Protein AF-A0M2W5-F1 (afdb_monomer)

Mean predicted aligned error: 15.79 Å

Nearest PDB structures (foldseek):
  5f7u-assembly1_A  TM=7.036E-01  e=8.454E-03  Listeria monocytogenes EGD-e
  8w7n-assembly1_A  TM=3.458E-01  e=4.334E-04  Bacillus thuringiensis
  6s04-assembly1_A  TM=5.719E-01  e=5.537E-02  uncultured bacterium pG7
  6s0f-assembly1_B  TM=5.053E-01  e=8.993E-02  uncultured bacterium pG7
  2gsy-assembly1_A  TM=2.021E-01  e=2.675E-02  Infectious bursal disease virus

Foldseek 3Di:
DVVVVVVVPDDPVVNVVVVVVVVVVVVVCVPDDDPPPDDPDDDDDDDDDPDDDPPPPDPWDKAFDADPVRHGQAIDTPPGPPDGDGDDDDDDDDPPVLCPWDKDKFKAFACAKAFDQDPDPDLDPSHDPDAPDVPRHQRDYDDHDQDWDKGKDKQACCPPPQAALQKAFFKKKKKWWWQDKPDQQDKWKAKLNDIDGDDDPDHRHNVDIDIDMDMAGDPRRRSCNRRMIMMMIIQRRITIITGMMMMMTITHRCAQAAQNQGLSHHQDQDPVRDTPNRVLVVLLPPDQALVSSLVVLLVVVVVCCVVVVDDPSSSVSSSVNSNVHPRRD

pLDDT: mean 73.84, std 21.55, range [27.98, 98.44]

Secondary structure (DSSP, 8-state):
-HHHHHHTTS-HHHHHHHHHHHHHHHHHS-SS-----------------TTS-S-TT----EEEEE-TTS-EEEEEETTEEEEEE-PPP-PPP-S-TT---EEEEEEEE-SS-S----SSSPSSTT---S---TTS-S---PPSSSS--EEEEEEE-TTSTT--TTEEEEEEEEEEEEEEES--SS-EEEETTEEEE----S--BTTBPEEEEEEEEGGGGGGGGGSEEEEEEE-TT--EEEEEEEEEEEEEE-EEEETTEEEEEE-PBPTTS-BHHHHHHGGGTT-SSHHHHHHHHHHHHHHHHHTTSS-HHHHHHHHHHHHH--TT-

Solvent-accessible surface area (backbone atoms only — not comparable to full-atom values): 19819 Å² total; per-residue (Å²): 115,71,64,65,60,62,59,72,78,54,56,75,68,58,47,53,51,51,51,52,51,50,51,50,53,62,66,69,53,77,69,85,77,84,80,92,78,85,88,80,83,90,77,88,81,88,84,84,74,97,79,68,78,95,63,93,80,73,86,73,58,76,43,81,35,62,43,99,84,71,47,78,70,29,39,30,40,83,91,45,93,82,56,75,55,77,90,78,92,84,84,91,80,77,92,69,69,89,67,63,68,40,76,49,78,44,78,51,43,39,92,40,47,18,26,72,56,67,92,64,76,72,96,41,91,82,60,43,84,66,76,75,60,91,93,48,49,84,39,61,62,44,71,78,62,103,61,68,51,74,50,71,49,71,48,74,43,65,84,38,89,83,49,49,97,33,30,44,28,43,32,32,38,39,37,38,34,31,38,38,61,82,60,60,92,53,32,35,37,30,51,74,85,47,78,39,78,53,75,80,89,66,82,49,34,80,90,48,56,42,72,49,72,49,77,31,52,46,79,71,13,44,70,48,34,80,29,46,44,42,39,34,43,34,29,63,80,37,52,50,15,42,40,38,40,40,36,39,40,30,22,38,66,46,42,28,55,40,86,84,33,73,37,81,34,62,43,48,70,44,98,88,69,48,38,51,40,57,60,54,58,56,49,62,71,83,42,90,30,34,69,52,35,41,48,52,51,51,55,52,48,52,49,36,36,75,73,66,75,42,54,76,65,51,46,49,37,48,48,52,30,50,68,69,35,73,62,51,114

Structure (mmCIF, N/CA/C/O backbone):
data_AF-A0M2W5-F1
#
_entry.id   AF-A0M2W5-F1
#
loop_
_atom_site.group_PDB
_atom_site.id
_atom_site.type_symbol
_atom_site.label_atom_id
_atom_site.label_alt_id
_atom_site.label_comp_id
_atom_site.label_asym_id
_atom_site.label_entity_id
_atom_site.label_seq_id
_atom_site.pdbx_PDB_ins_code
_atom_site.Cartn_x
_atom_site.Cartn_y
_atom_site.Cartn_z
_atom_site.occupancy
_atom_site.B_iso_or_equiv
_atom_site.auth_seq_id
_atom_site.auth_comp_id
_atom_site.auth_asym_id
_atom_site.auth_atom_id
_atom_site.pdbx_PDB_model_num
ATOM 1 N N . MET A 1 1 ? -33.490 16.799 -37.554 1.00 54.44 1 MET A N 1
ATOM 2 C CA . MET A 1 1 ? -33.703 17.288 -38.940 1.00 54.44 1 MET A CA 1
ATOM 3 C C . MET A 1 1 ? -33.879 16.157 -39.969 1.00 54.44 1 MET A C 1
ATOM 5 O O . MET A 1 1 ? -34.808 16.244 -40.760 1.00 54.44 1 MET A O 1
ATOM 9 N N . LEU A 1 2 ? -33.078 15.074 -39.953 1.00 50.72 2 LEU A N 1
ATOM 10 C CA . LEU A 1 2 ? -33.242 13.932 -40.883 1.00 50.72 2 LEU A CA 1
ATOM 11 C C . LEU A 1 2 ? -34.458 13.031 -40.555 1.00 50.72 2 LEU A C 1
ATOM 13 O O . LEU A 1 2 ? -35.168 12.594 -41.457 1.00 50.72 2 LEU A O 1
ATOM 17 N N . ILE A 1 3 ? -34.758 12.825 -39.267 1.00 55.28 3 ILE A N 1
ATOM 18 C CA . ILE A 1 3 ? -35.899 12.007 -38.805 1.00 55.28 3 ILE A CA 1
ATOM 19 C C . ILE A 1 3 ? -37.245 12.655 -39.172 1.00 55.28 3 ILE A C 1
ATOM 21 O O . ILE A 1 3 ? -38.138 11.985 -39.691 1.00 55.28 3 ILE A O 1
ATOM 25 N N . ASP A 1 4 ? -37.367 13.978 -39.027 1.00 57.50 4 ASP A N 1
ATOM 26 C CA . ASP A 1 4 ? -38.584 14.714 -39.408 1.00 57.50 4 ASP A CA 1
ATOM 27 C C . ASP A 1 4 ? -38.878 14.660 -40.913 1.00 57.50 4 ASP A C 1
ATOM 29 O O . ASP A 1 4 ? -40.038 14.716 -41.332 1.00 57.50 4 ASP A O 1
ATOM 33 N N . PHE A 1 5 ? -37.838 14.529 -41.742 1.00 68.19 5 PHE A N 1
ATOM 34 C CA . PHE A 1 5 ? -37.986 14.403 -43.190 1.00 68.19 5 PHE A CA 1
ATOM 35 C C . PHE A 1 5 ? -38.519 13.019 -43.589 1.00 68.19 5 PHE A C 1
ATOM 37 O O . PHE A 1 5 ? -39.421 12.921 -44.424 1.00 68.19 5 PHE A O 1
ATOM 44 N N . ILE A 1 6 ? -38.030 11.955 -42.945 1.00 58.44 6 ILE A N 1
ATOM 45 C CA . ILE A 1 6 ? -38.477 10.574 -43.193 1.00 58.44 6 ILE A CA 1
ATOM 46 C C . ILE A 1 6 ? -39.914 10.375 -42.689 1.00 58.44 6 ILE A C 1
ATOM 48 O O . ILE A 1 6 ? -40.749 9.784 -43.379 1.00 58.44 6 ILE A O 1
ATOM 52 N N . MET A 1 7 ? -40.257 10.967 -41.542 1.00 59.69 7 MET A N 1
ATOM 53 C CA . MET A 1 7 ? -41.579 10.822 -40.933 1.00 59.69 7 MET A CA 1
ATOM 54 C C . MET A 1 7 ? -42.700 11.513 -41.724 1.00 59.69 7 MET A C 1
ATOM 56 O O . MET A 1 7 ? -43.864 11.160 -41.567 1.00 59.69 7 MET A O 1
ATOM 60 N N . LYS A 1 8 ? -42.433 12.459 -42.630 1.00 68.56 8 LYS A N 1
ATOM 61 C CA . LYS A 1 8 ? -43.515 13.110 -43.399 1.00 68.56 8 LYS A CA 1
ATOM 62 C C . LYS A 1 8 ? -44.133 12.246 -44.507 1.00 68.56 8 LYS A C 1
ATOM 64 O O . LYS A 1 8 ? -45.219 12.585 -44.967 1.00 68.56 8 LYS A O 1
ATOM 69 N N . LYS A 1 9 ? -43.508 11.133 -44.913 1.00 61.41 9 LYS A N 1
ATOM 70 C CA . LYS A 1 9 ? -43.965 10.323 -46.063 1.00 61.41 9 LYS A CA 1
ATOM 71 C C . LYS A 1 9 ? -44.817 9.091 -45.736 1.00 61.41 9 LYS A C 1
ATOM 73 O O . LYS A 1 9 ? -45.336 8.474 -46.661 1.00 61.41 9 LYS A O 1
ATOM 78 N N . PHE A 1 10 ? -45.007 8.745 -44.465 1.00 74.94 10 PHE A N 1
ATOM 79 C CA . PHE 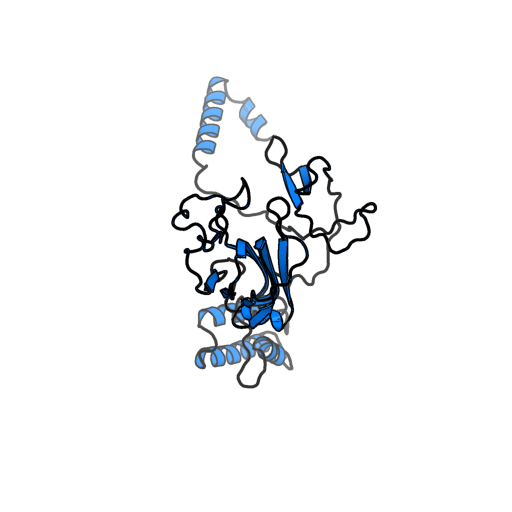A 1 10 ? -45.728 7.527 -44.075 1.00 74.94 10 PHE A CA 1
ATOM 80 C C . PHE A 1 10 ? -47.100 7.823 -43.457 1.00 74.94 10 PHE A C 1
ATOM 82 O O . PHE A 1 10 ? -47.286 8.842 -42.786 1.00 74.94 10 PHE A O 1
ATOM 89 N N . ASN A 1 11 ? -48.076 6.936 -43.689 1.00 83.44 11 ASN A N 1
ATOM 90 C CA . ASN A 1 11 ? -49.405 7.080 -43.094 1.00 83.44 11 ASN A CA 1
ATOM 91 C C . ASN A 1 11 ? -49.347 6.856 -41.569 1.00 83.44 11 ASN A C 1
ATOM 93 O O . ASN A 1 11 ? -48.371 6.327 -41.034 1.00 83.44 11 ASN A O 1
ATOM 97 N N . PHE A 1 12 ? -50.393 7.282 -40.861 1.00 73.50 12 PHE A N 1
ATOM 98 C CA . PHE A 1 12 ? -50.438 7.271 -39.396 1.00 73.50 12 PHE A CA 1
ATOM 99 C C . PHE A 1 12 ? -50.180 5.885 -38.778 1.00 73.50 12 PHE A C 1
ATOM 101 O O . PHE A 1 12 ? -49.439 5.774 -37.804 1.00 73.50 12 PHE A O 1
ATOM 108 N N . TYR A 1 13 ? -50.706 4.819 -39.383 1.00 64.00 13 TYR A N 1
ATOM 109 C CA . TYR A 1 13 ? -50.521 3.455 -38.886 1.00 64.00 13 TYR A CA 1
ATOM 110 C C . TYR A 1 13 ? -49.099 2.936 -39.124 1.00 64.00 13 TYR A C 1
ATOM 112 O O . TYR A 1 13 ? -48.532 2.282 -38.253 1.00 64.00 13 TYR A O 1
ATOM 120 N N . THR A 1 14 ? -48.473 3.292 -40.249 1.00 72.19 14 THR A N 1
ATOM 121 C CA . THR A 1 14 ? -47.068 2.951 -40.521 1.00 72.19 14 THR A CA 1
ATOM 122 C C . THR A 1 14 ? -46.110 3.694 -39.586 1.00 72.19 14 THR A C 1
ATOM 124 O O . THR A 1 14 ? -45.092 3.135 -39.187 1.00 72.19 14 THR A O 1
ATOM 127 N N . LYS A 1 15 ? -46.451 4.922 -39.171 1.00 71.44 15 LYS A N 1
ATOM 128 C CA . LYS A 1 15 ? -45.684 5.675 -38.163 1.00 71.44 15 LYS A CA 1
ATOM 129 C C . LYS A 1 15 ? -45.722 5.012 -36.797 1.00 71.44 15 LYS A C 1
ATOM 131 O O . LYS A 1 15 ? -44.682 4.903 -36.165 1.00 71.44 15 LYS A O 1
ATOM 136 N N . ILE A 1 16 ? -46.899 4.564 -36.363 1.00 70.88 16 ILE A N 1
ATOM 137 C CA . ILE A 1 16 ? -47.052 3.857 -35.087 1.00 70.88 16 ILE A CA 1
ATOM 138 C C . ILE A 1 16 ? -46.278 2.539 -35.123 1.00 70.88 16 ILE A C 1
ATOM 140 O O . ILE A 1 16 ? -45.566 2.236 -34.174 1.00 70.88 16 ILE A O 1
ATOM 144 N N . PHE A 1 17 ? -46.340 1.799 -36.232 1.00 74.62 17 PHE A N 1
ATOM 145 C CA . PHE A 1 17 ? -45.599 0.546 -36.363 1.00 74.62 17 PHE A CA 1
ATOM 146 C C . PHE A 1 17 ? -44.078 0.767 -36.352 1.00 74.62 17 PHE A C 1
ATOM 148 O O . PHE A 1 17 ? -43.381 0.072 -35.626 1.00 74.62 17 PHE A O 1
ATOM 155 N N . MET A 1 18 ? -43.559 1.782 -37.060 1.00 74.12 18 MET A N 1
ATOM 156 C CA . MET A 1 18 ? -42.135 2.146 -36.979 1.00 74.12 18 MET A CA 1
ATOM 157 C C . MET A 1 18 ? -41.727 2.627 -35.587 1.00 74.12 18 MET A C 1
ATOM 159 O O . MET A 1 18 ? -40.649 2.273 -35.130 1.00 74.12 18 MET A O 1
ATOM 163 N N . LEU A 1 19 ? -42.564 3.414 -34.905 1.00 65.81 19 LEU A N 1
ATOM 164 C CA . LEU A 1 19 ? -42.258 3.904 -33.561 1.00 65.81 19 LEU A CA 1
ATOM 165 C C . LEU A 1 19 ? -42.205 2.745 -32.557 1.00 65.81 19 LEU A C 1
ATOM 167 O O . LEU A 1 19 ? -41.286 2.685 -31.750 1.00 65.81 19 LEU A O 1
ATOM 171 N N . ILE A 1 20 ? -43.135 1.789 -32.660 1.00 69.38 20 ILE A N 1
ATOM 172 C CA . ILE A 1 20 ? -43.138 0.570 -31.843 1.00 69.38 20 ILE A CA 1
ATOM 173 C C . ILE A 1 20 ? -41.926 -0.304 -32.185 1.00 69.38 20 ILE A C 1
ATOM 175 O O . ILE A 1 20 ? -41.278 -0.783 -31.268 1.00 69.38 20 ILE A O 1
ATOM 179 N N . SER A 1 21 ? -41.553 -0.456 -33.461 1.00 68.62 21 SER A N 1
ATOM 180 C CA . SER A 1 21 ? -40.333 -1.178 -33.851 1.00 68.62 21 SER A CA 1
ATOM 181 C C . SER A 1 21 ? -39.053 -0.507 -33.347 1.00 68.62 21 SER A C 1
ATOM 183 O O . SER A 1 21 ? -38.146 -1.209 -32.926 1.00 68.62 21 SER A O 1
ATOM 185 N N . ILE A 1 22 ? -38.971 0.827 -33.349 1.00 66.38 22 ILE A N 1
ATOM 186 C CA . ILE A 1 22 ? -37.813 1.566 -32.821 1.00 66.38 22 ILE A CA 1
ATOM 187 C C . ILE A 1 22 ? -37.733 1.424 -31.298 1.00 66.38 22 ILE A C 1
ATOM 189 O O . ILE A 1 22 ? -36.648 1.196 -30.776 1.00 66.38 22 ILE A O 1
ATOM 193 N N . ILE A 1 23 ? -38.868 1.486 -30.594 1.00 62.31 23 ILE A N 1
ATOM 194 C CA . ILE A 1 23 ? -38.927 1.235 -29.147 1.00 62.31 23 ILE A CA 1
ATOM 195 C C . ILE A 1 23 ? -38.530 -0.215 -28.842 1.00 62.31 23 ILE A C 1
ATOM 197 O O . ILE A 1 23 ? -37.765 -0.431 -27.913 1.00 62.31 23 ILE A O 1
ATOM 201 N N . PHE A 1 24 ? -38.971 -1.186 -29.651 1.00 55.34 24 PHE A N 1
ATOM 202 C CA . PHE A 1 24 ? -38.625 -2.601 -29.475 1.00 55.34 24 PHE A CA 1
ATOM 203 C C . PHE A 1 24 ? -37.142 -2.885 -29.759 1.00 55.34 24 PHE A C 1
ATOM 205 O O . PHE A 1 24 ? -36.534 -3.696 -29.070 1.00 55.34 24 PHE A O 1
ATOM 212 N N . ILE A 1 25 ? -36.543 -2.197 -30.739 1.00 56.62 25 ILE A N 1
ATOM 213 C CA . ILE A 1 25 ? -35.101 -2.269 -31.015 1.00 56.62 25 ILE A CA 1
ATOM 214 C C . ILE A 1 25 ? -34.312 -1.631 -29.863 1.00 56.62 25 ILE A C 1
ATOM 216 O O . ILE A 1 25 ? -33.364 -2.243 -29.390 1.00 56.62 25 ILE A O 1
ATOM 220 N N . LEU A 1 26 ? -34.745 -0.475 -29.346 1.00 44.31 26 LEU A N 1
ATOM 221 C CA . LEU A 1 26 ? -34.107 0.187 -28.199 1.00 44.31 26 LEU A CA 1
ATOM 222 C C . LEU A 1 26 ? -34.261 -0.598 -26.884 1.00 44.31 26 LEU A C 1
ATOM 224 O O . LEU A 1 26 ? -33.384 -0.519 -26.032 1.00 44.31 26 LEU A O 1
ATOM 228 N N . SER A 1 27 ? -35.337 -1.375 -26.717 1.00 45.22 27 SER A N 1
ATOM 229 C CA . SER A 1 27 ? -35.535 -2.246 -25.549 1.00 45.22 27 SER A CA 1
ATOM 230 C C . SER A 1 27 ? -34.876 -3.624 -25.677 1.00 45.22 27 SER A C 1
ATOM 232 O O . SER A 1 27 ? -34.787 -4.336 -24.684 1.00 45.22 27 SER A O 1
ATOM 234 N N . CYS A 1 28 ? -34.433 -4.023 -26.875 1.00 39.22 28 CYS A N 1
ATOM 235 C CA . CYS A 1 28 ? -33.719 -5.287 -27.106 1.00 39.22 28 CYS A CA 1
ATOM 236 C C . CYS A 1 28 ? -32.193 -5.128 -27.198 1.00 39.22 28 CYS A C 1
ATOM 238 O O . CYS A 1 28 ? -31.504 -6.131 -27.339 1.00 39.22 28 CYS A O 1
ATOM 240 N N . THR A 1 29 ? -31.660 -3.908 -27.096 1.00 41.22 29 THR A N 1
ATOM 241 C CA . THR A 1 29 ? -30.211 -3.636 -27.024 1.00 41.22 29 THR A CA 1
ATOM 242 C C . THR A 1 29 ? -29.798 -3.057 -25.667 1.00 41.22 29 THR A C 1
ATOM 244 O O . THR A 1 29 ? -28.857 -2.277 -25.593 1.00 41.22 29 THR A O 1
ATOM 247 N N . GLN A 1 30 ? -30.535 -3.382 -24.596 1.00 41.19 30 GLN A N 1
ATOM 248 C CA . GLN A 1 30 ? -30.208 -2.982 -23.218 1.00 41.19 30 GLN A CA 1
ATOM 249 C C . GLN A 1 30 ? -29.484 -4.064 -22.402 1.00 41.19 30 GLN A C 1
ATOM 251 O O . GLN A 1 30 ? -29.333 -3.905 -21.197 1.00 41.19 30 GLN A O 1
ATOM 256 N N . ASP A 1 31 ? -28.972 -5.097 -23.067 1.00 43.31 31 ASP A N 1
ATOM 257 C CA . ASP A 1 31 ? -27.852 -5.896 -22.576 1.00 43.31 31 ASP A CA 1
ATOM 258 C C . ASP A 1 31 ? -26.726 -5.737 -23.608 1.00 43.31 31 ASP A C 1
ATOM 260 O O . ASP A 1 31 ? -26.960 -5.934 -24.799 1.00 43.31 31 ASP A O 1
ATOM 264 N N . GLU A 1 32 ? -25.540 -5.331 -23.149 1.00 48.38 32 GLU A N 1
ATOM 265 C CA . GLU A 1 32 ? -24.337 -5.013 -23.941 1.00 48.38 32 GLU A CA 1
ATOM 266 C C . GLU A 1 32 ? -24.398 -3.718 -24.774 1.00 48.38 32 GLU A C 1
ATOM 268 O O . GLU A 1 32 ? -24.700 -3.715 -25.962 1.00 48.38 32 GLU A O 1
ATOM 273 N N . ILE A 1 33 ? -24.075 -2.597 -24.121 1.00 37.56 33 ILE A N 1
ATOM 274 C CA . ILE A 1 33 ? -23.021 -1.622 -24.478 1.00 37.56 33 ILE A CA 1
ATOM 275 C C . ILE A 1 33 ? -23.012 -0.625 -23.311 1.00 37.56 33 ILE A C 1
ATOM 277 O O . ILE A 1 33 ? -23.826 0.296 -23.234 1.00 37.56 33 ILE A O 1
ATOM 281 N N . ARG A 1 34 ? -22.128 -0.873 -22.341 1.00 30.08 34 ARG A N 1
ATOM 282 C CA . ARG A 1 34 ? -21.708 0.134 -21.370 1.00 30.08 34 ARG A CA 1
ATOM 283 C C . ARG A 1 34 ? -20.560 0.872 -22.052 1.00 30.08 34 ARG A C 1
ATOM 285 O O . ARG A 1 34 ? -19.497 0.303 -22.268 1.00 30.08 34 ARG A O 1
ATOM 292 N N . ASP A 1 35 ? -20.858 2.066 -22.542 1.00 31.80 35 ASP A N 1
ATOM 293 C CA . ASP A 1 35 ? -19.861 3.001 -23.051 1.00 31.80 35 ASP A CA 1
ATOM 294 C C . ASP A 1 35 ? -19.166 3.613 -21.829 1.00 31.80 35 ASP A C 1
ATOM 296 O O . ASP A 1 35 ? -19.681 4.542 -21.207 1.00 31.80 35 ASP A O 1
ATOM 300 N N . ASP A 1 36 ? -18.052 3.001 -21.425 1.00 37.06 36 ASP A N 1
ATOM 301 C CA . ASP A 1 36 ? -17.166 3.470 -20.355 1.00 37.06 36 ASP A CA 1
ATOM 302 C C . ASP A 1 36 ? -16.239 4.577 -20.885 1.00 37.06 36 ASP A C 1
ATOM 304 O O . ASP A 1 36 ? -15.014 4.475 -20.859 1.00 37.06 36 ASP A O 1
ATOM 308 N N . SER A 1 37 ? -16.824 5.658 -21.394 1.00 38.62 37 SER A N 1
ATOM 309 C CA . SER A 1 37 ? -16.075 6.871 -21.707 1.00 38.62 37 SER A CA 1
ATOM 310 C C . SER A 1 37 ? -16.831 8.094 -21.203 1.00 38.62 37 SER A C 1
ATOM 312 O O . SER A 1 37 ? -17.629 8.683 -21.915 1.00 38.62 37 SER A O 1
ATOM 314 N N . VAL A 1 38 ? -16.645 8.398 -19.914 1.00 37.19 38 VAL A N 1
ATOM 315 C CA . VAL A 1 38 ? -16.464 9.734 -19.302 1.00 37.19 38 VAL A CA 1
ATOM 316 C C . VAL A 1 38 ? -16.432 9.509 -17.782 1.00 37.19 38 VAL A C 1
ATOM 318 O O . VAL A 1 38 ? -17.462 9.523 -17.111 1.00 37.19 38 VAL A O 1
ATOM 321 N N . THR A 1 39 ? -15.236 9.314 -17.236 1.00 31.09 39 THR A N 1
ATOM 322 C CA . THR A 1 39 ? -14.921 9.587 -15.827 1.00 31.09 39 THR A CA 1
ATOM 323 C C . THR A 1 39 ? -13.585 10.312 -15.807 1.00 31.09 39 THR A C 1
ATOM 325 O O . THR A 1 39 ? -12.563 9.725 -15.470 1.00 31.09 39 THR A O 1
ATOM 328 N N . ASP A 1 40 ? -13.604 11.573 -16.233 1.00 32.12 40 ASP A N 1
ATOM 329 C CA . ASP A 1 40 ? -12.507 12.497 -15.965 1.00 32.12 40 ASP A CA 1
ATOM 330 C C . ASP A 1 40 ? -12.784 13.217 -14.636 1.00 32.12 40 ASP A C 1
ATOM 332 O O . ASP A 1 40 ? -13.864 13.775 -14.428 1.00 32.12 40 ASP A O 1
ATOM 336 N N . GLU A 1 41 ? -11.771 13.150 -13.771 1.00 33.03 41 GLU A N 1
ATOM 337 C CA . GLU A 1 41 ? -11.407 14.079 -12.693 1.00 33.03 41 GLU A CA 1
ATOM 338 C C . GLU A 1 41 ? -12.417 14.316 -11.552 1.00 33.03 41 GLU A C 1
ATOM 340 O O . GLU A 1 41 ? -13.252 15.222 -11.569 1.00 33.03 41 GLU A O 1
ATOM 345 N N . LEU A 1 42 ? -12.235 13.565 -10.460 1.00 27.98 42 LEU A N 1
ATOM 346 C CA . LEU A 1 42 ? -12.578 14.018 -9.110 1.00 27.98 42 LEU A CA 1
ATOM 347 C C . LEU A 1 42 ? -11.281 14.343 -8.358 1.00 27.98 42 LEU A C 1
ATOM 349 O O . LEU A 1 42 ? -10.720 13.493 -7.671 1.00 27.98 42 LEU A O 1
ATOM 353 N N . GLU A 1 43 ? -10.814 15.585 -8.489 1.00 33.59 43 GLU A N 1
ATOM 354 C CA . GLU A 1 43 ? -9.790 16.156 -7.610 1.00 33.59 43 GLU A CA 1
ATOM 355 C C . GLU A 1 43 ? -10.423 16.644 -6.295 1.00 33.59 43 GLU A C 1
ATOM 357 O O . GLU A 1 43 ? -11.512 17.226 -6.270 1.00 33.59 43 GLU A O 1
ATOM 362 N N . GLY A 1 44 ? -9.741 16.387 -5.175 1.00 32.09 44 GLY A N 1
ATOM 363 C CA . GLY A 1 44 ? -10.189 16.761 -3.834 1.00 32.09 44 GLY A CA 1
ATOM 364 C C . GLY A 1 44 ? -10.272 18.279 -3.630 1.00 32.09 44 GLY A C 1
ATOM 365 O O . GLY A 1 44 ? -9.354 19.024 -3.962 1.00 32.09 44 GLY A O 1
ATOM 366 N N . ILE A 1 45 ? -11.371 18.742 -3.029 1.00 31.08 45 ILE A N 1
ATOM 367 C CA . ILE A 1 45 ? -11.647 20.164 -2.784 1.00 31.08 45 ILE A CA 1
ATOM 368 C C . ILE A 1 45 ? -11.434 20.492 -1.301 1.00 31.08 45 ILE A C 1
ATOM 370 O O . ILE A 1 45 ? -12.058 19.891 -0.428 1.00 31.08 45 ILE A O 1
ATOM 374 N N . TYR A 1 46 ? -10.619 21.511 -1.010 1.00 34.31 46 TYR A N 1
ATOM 375 C CA . TYR A 1 46 ? -10.501 22.106 0.325 1.00 34.31 46 TYR A CA 1
ATOM 376 C C . TYR A 1 46 ? -11.420 23.327 0.463 1.00 34.31 46 TYR A C 1
ATOM 378 O O . TYR A 1 46 ? -11.301 24.308 -0.271 1.00 34.31 46 TYR A O 1
ATOM 386 N N . LEU A 1 47 ? -12.322 23.290 1.445 1.00 31.95 47 LEU A N 1
ATOM 387 C CA . LEU A 1 47 ? -13.221 24.395 1.782 1.00 31.95 47 LEU A CA 1
ATOM 388 C C . LEU A 1 47 ? -12.542 25.361 2.763 1.00 31.95 47 LEU A C 1
ATOM 390 O O . LEU A 1 47 ? -12.031 24.943 3.800 1.00 31.95 47 LEU A O 1
ATOM 394 N N . LYS A 1 48 ? -12.604 26.672 2.496 1.00 33.72 48 LYS A N 1
ATOM 395 C CA . LYS A 1 48 ? -12.235 27.709 3.472 1.00 33.72 48 LYS A CA 1
ATOM 396 C C . LYS A 1 48 ? -13.486 28.476 3.902 1.00 33.72 48 LYS A C 1
ATOM 398 O O . LYS A 1 48 ? -13.995 29.302 3.150 1.00 33.72 48 LYS A O 1
ATOM 403 N N . ASN A 1 49 ? -13.982 28.205 5.110 1.00 37.72 49 ASN A N 1
ATOM 404 C CA . ASN A 1 49 ? -15.110 28.925 5.709 1.00 37.72 49 ASN A CA 1
ATOM 405 C C . ASN A 1 49 ? -14.596 30.027 6.667 1.00 37.72 49 ASN A C 1
ATOM 407 O O . ASN A 1 49 ? -13.891 29.703 7.621 1.00 37.72 49 ASN A O 1
ATOM 411 N N . PRO A 1 50 ? -14.928 31.317 6.462 1.00 34.41 50 PRO A N 1
ATOM 412 C CA . PRO A 1 50 ? -14.411 32.424 7.273 1.00 34.41 50 PRO A CA 1
ATOM 413 C C . PRO A 1 50 ? -15.069 32.613 8.660 1.00 34.41 50 PRO A C 1
ATOM 415 O O . PRO A 1 50 ? -14.828 33.645 9.284 1.00 34.41 50 PRO A O 1
ATOM 418 N N . GLN A 1 51 ? -15.909 31.688 9.150 1.00 37.50 51 GLN A N 1
ATOM 419 C CA . GLN A 1 51 ? -16.681 31.878 10.399 1.00 37.50 51 GLN A CA 1
ATOM 420 C C . GLN A 1 51 ? -16.592 30.739 11.440 1.00 37.50 51 GLN A C 1
ATOM 422 O O . GLN A 1 51 ? -17.356 30.755 12.405 1.00 37.50 51 GLN A O 1
ATOM 427 N N . LEU A 1 52 ? -15.680 29.771 11.307 1.00 43.56 52 LEU A N 1
ATOM 428 C CA . LEU A 1 52 ? -15.466 28.762 12.360 1.00 43.56 52 LEU A CA 1
ATOM 429 C C . LEU A 1 52 ? -14.532 29.288 13.473 1.00 43.56 52 LEU A C 1
ATOM 431 O O . LEU A 1 52 ? -13.657 30.108 13.184 1.00 43.56 52 LEU A O 1
ATOM 435 N N . PRO A 1 53 ? -14.690 28.839 14.736 1.00 37.97 53 PRO A N 1
ATOM 436 C CA . PRO A 1 53 ? -13.696 29.081 15.781 1.00 37.97 53 PRO A CA 1
ATOM 437 C C . PRO A 1 53 ? -12.343 28.502 15.346 1.00 37.97 53 PRO A C 1
ATOM 439 O O . PRO A 1 53 ? -12.308 27.434 14.742 1.00 37.97 53 PRO A O 1
ATOM 442 N N . GLU A 1 54 ? -11.245 29.194 15.657 1.00 39.06 54 GLU A N 1
ATOM 443 C CA . GLU A 1 54 ? -9.861 28.804 15.330 1.00 39.06 54 GLU A CA 1
ATOM 444 C C . GLU A 1 54 ? -9.370 27.576 16.129 1.00 39.06 54 GLU A C 1
ATOM 446 O O . GLU A 1 54 ? -8.278 27.597 16.693 1.00 39.06 54 GLU A O 1
ATOM 451 N N . ASP A 1 55 ? -10.168 26.511 16.215 1.00 41.69 55 ASP A N 1
ATOM 452 C CA . ASP A 1 55 ? -9.705 25.223 16.725 1.00 41.69 55 ASP A CA 1
ATOM 453 C C . ASP A 1 55 ? -9.425 24.277 15.542 1.00 41.69 55 ASP A C 1
ATOM 455 O O . ASP A 1 55 ? -10.357 23.720 14.957 1.00 41.69 55 ASP A O 1
ATOM 459 N N . PRO A 1 56 ? -8.155 24.115 15.131 1.00 39.81 56 PRO A N 1
ATOM 460 C CA . PRO A 1 56 ? -7.777 23.329 13.959 1.00 39.81 56 PRO A CA 1
ATOM 461 C C . PRO A 1 56 ? -7.926 21.805 14.138 1.00 39.81 56 PRO A C 1
ATOM 463 O O . PRO A 1 56 ? -7.565 21.069 13.224 1.00 39.81 56 PRO A O 1
ATOM 466 N N . ASN A 1 57 ? -8.442 21.316 15.275 1.00 36.47 57 ASN A N 1
ATOM 467 C CA . ASN A 1 57 ? -8.434 19.887 15.616 1.00 36.47 57 ASN A CA 1
ATOM 468 C C . ASN A 1 57 ? -9.793 19.172 15.539 1.00 36.47 57 ASN A C 1
ATOM 470 O O . ASN A 1 57 ? -9.887 18.011 15.934 1.00 36.47 57 ASN A O 1
ATOM 474 N N . ILE A 1 58 ? -10.846 19.807 15.020 1.00 42.44 58 ILE A N 1
ATOM 475 C CA . ILE A 1 58 ? -12.126 19.120 14.803 1.00 42.44 58 ILE A CA 1
ATOM 476 C C . ILE A 1 58 ? -12.156 18.561 13.375 1.00 42.44 58 ILE A C 1
ATOM 478 O O . ILE A 1 58 ? -12.400 19.288 12.412 1.00 42.44 58 ILE A O 1
ATOM 482 N N . LEU A 1 59 ? -11.917 17.254 13.235 1.00 40.88 59 LEU A N 1
ATOM 483 C CA . LEU A 1 59 ? -12.263 16.504 12.026 1.00 40.88 59 LEU A CA 1
ATOM 484 C C . LEU A 1 59 ? -13.787 16.387 11.969 1.00 40.88 59 LEU A C 1
ATOM 486 O O . LEU A 1 59 ? -14.384 15.630 12.731 1.00 40.88 59 LEU A O 1
ATOM 490 N N . VAL A 1 60 ? -14.418 17.175 11.100 1.00 47.59 60 VAL A N 1
ATOM 491 C CA . VAL A 1 60 ? -15.866 17.111 10.894 1.00 47.59 60 VAL A CA 1
ATOM 492 C C . VAL A 1 60 ? -16.157 16.167 9.734 1.00 47.59 60 VAL A C 1
ATOM 494 O O . VAL A 1 60 ? -15.658 16.366 8.628 1.00 47.59 60 VAL A O 1
ATOM 497 N N . GLU A 1 61 ? -16.964 15.141 9.983 1.00 51.50 61 GLU A N 1
ATOM 498 C CA . GLU A 1 61 ? -17.443 14.232 8.944 1.00 51.50 61 GLU A CA 1
ATOM 499 C C . GLU A 1 61 ? -18.450 14.966 8.045 1.00 51.50 61 GLU A C 1
ATOM 501 O O . GLU A 1 61 ? -19.440 15.535 8.523 1.00 51.50 61 GLU A O 1
ATOM 506 N N . ILE A 1 62 ? -18.161 14.991 6.741 1.00 51.19 62 ILE A N 1
ATOM 507 C CA . ILE A 1 62 ? -18.962 15.667 5.719 1.00 51.19 62 ILE A CA 1
ATOM 508 C C . ILE A 1 62 ? -19.737 14.601 4.947 1.00 51.19 62 ILE A C 1
ATOM 510 O O . ILE A 1 62 ? -19.140 13.741 4.303 1.00 51.19 62 ILE A O 1
ATOM 514 N N . LEU A 1 63 ? -21.067 14.679 4.976 1.00 64.81 63 LEU A N 1
ATOM 515 C CA . LEU A 1 63 ? -21.943 13.753 4.263 1.00 64.81 63 LEU A CA 1
ATOM 516 C C . LEU A 1 63 ? -22.563 14.417 3.024 1.00 64.81 63 LEU A C 1
ATOM 518 O O . LEU A 1 63 ? -22.981 15.578 3.103 1.00 64.81 63 LEU A O 1
ATOM 522 N N . PRO A 1 64 ? -22.666 13.704 1.884 1.00 62.72 64 PRO A N 1
ATOM 523 C CA . PRO A 1 64 ? -23.372 14.206 0.711 1.00 62.72 64 PRO A CA 1
ATOM 524 C C . PRO A 1 64 ? -24.880 14.306 0.980 1.00 62.72 64 PRO A C 1
ATOM 526 O O . PRO A 1 64 ? -25.507 13.390 1.518 1.00 62.72 64 PRO A O 1
ATOM 529 N N . HIS A 1 65 ? -25.473 15.430 0.586 1.00 77.25 65 HIS A N 1
ATOM 530 C CA . HIS A 1 65 ? -26.915 15.627 0.502 1.00 77.25 65 HIS A CA 1
ATOM 531 C C . HIS A 1 65 ? -27.366 15.355 -0.932 1.00 77.25 65 HIS A C 1
ATOM 533 O O . HIS A 1 65 ? -26.776 15.868 -1.884 1.00 77.25 65 HIS A O 1
ATOM 539 N N . PHE A 1 66 ? -28.407 14.538 -1.075 1.00 72.25 66 PHE A N 1
ATOM 540 C CA . PHE A 1 66 ? -28.964 14.165 -2.367 1.00 72.25 66 PHE A CA 1
ATOM 541 C C . PHE A 1 66 ? -30.312 14.852 -2.575 1.00 72.25 66 PHE A C 1
ATOM 543 O O . PHE A 1 66 ? -31.182 14.825 -1.699 1.00 72.25 66 PHE A O 1
ATOM 550 N N . ASP A 1 67 ? -30.507 15.417 -3.760 1.00 73.25 67 ASP A N 1
ATOM 551 C CA . ASP A 1 67 ? -31.784 15.954 -4.188 1.00 73.25 67 ASP A CA 1
ATOM 552 C C . ASP A 1 67 ? -32.820 14.830 -4.384 1.00 73.25 67 ASP A C 1
ATOM 554 O O . ASP A 1 67 ? -32.540 13.628 -4.347 1.00 73.25 67 ASP A O 1
ATOM 558 N N . LYS A 1 68 ? -34.069 15.218 -4.650 1.00 73.12 68 LYS A N 1
ATOM 559 C CA . LYS A 1 68 ? -35.173 14.274 -4.897 1.00 73.12 68 LYS A CA 1
ATOM 560 C C . LYS A 1 68 ? -34.972 13.354 -6.116 1.00 73.12 68 LYS A C 1
ATOM 562 O O . LYS A 1 68 ? -35.771 12.440 -6.303 1.00 73.12 68 LYS A O 1
ATOM 567 N N . ASN A 1 69 ? -33.976 13.623 -6.959 1.00 76.44 69 ASN A N 1
ATOM 568 C CA . ASN A 1 69 ? -33.623 12.825 -8.129 1.00 76.44 69 ASN A CA 1
ATOM 569 C C . ASN A 1 69 ? -32.370 11.962 -7.881 1.00 76.44 69 ASN A C 1
ATOM 571 O O . ASN A 1 69 ? -31.928 11.279 -8.802 1.00 76.44 69 ASN A O 1
ATOM 575 N N . GLY A 1 70 ? -31.804 11.983 -6.668 1.00 69.62 70 GLY A N 1
ATOM 576 C CA . GLY A 1 70 ? -30.597 11.241 -6.309 1.00 69.62 70 GLY A CA 1
ATOM 577 C C . GLY A 1 70 ? -29.293 11.896 -6.774 1.00 69.62 70 GLY A C 1
ATOM 578 O O . GLY A 1 70 ? -28.264 11.229 -6.782 1.00 69.62 70 GLY A O 1
ATOM 579 N N . SER A 1 71 ? -29.314 13.170 -7.176 1.00 69.69 71 SER A N 1
ATOM 580 C CA . SER A 1 71 ? -28.107 13.937 -7.521 1.00 69.69 71 SER A CA 1
ATOM 581 C C . SER A 1 71 ? -27.575 14.666 -6.292 1.00 69.69 71 SER A C 1
ATOM 583 O O . SER A 1 71 ? -28.366 15.189 -5.514 1.00 69.69 71 SER A O 1
ATOM 585 N N . ILE A 1 72 ? -26.255 14.732 -6.110 1.00 66.38 72 ILE A N 1
ATOM 586 C CA . ILE A 1 72 ? -25.664 15.496 -5.002 1.00 66.38 72 ILE A CA 1
ATOM 587 C C . ILE A 1 72 ? -25.880 16.991 -5.267 1.00 66.38 72 ILE A C 1
ATOM 589 O O . ILE A 1 72 ? -25.396 17.512 -6.270 1.00 66.38 72 ILE A O 1
ATOM 593 N N . ASP A 1 73 ? -26.601 17.680 -4.384 1.00 72.81 73 ASP A N 1
ATOM 594 C CA . ASP A 1 73 ? -26.860 19.127 -4.466 1.00 72.81 73 ASP A CA 1
ATOM 595 C C . ASP A 1 73 ? -26.261 19.914 -3.285 1.00 72.81 73 ASP A C 1
ATOM 597 O O . ASP A 1 73 ? -26.368 21.141 -3.233 1.00 72.81 73 ASP A O 1
ATOM 601 N N . GLY A 1 74 ? -25.565 19.228 -2.374 1.00 70.56 74 GLY A N 1
ATOM 602 C CA . GLY A 1 74 ? -24.742 19.848 -1.342 1.00 70.56 74 GLY A CA 1
ATOM 603 C C . GLY A 1 74 ? -24.137 18.842 -0.369 1.00 70.56 74 GLY A C 1
ATOM 604 O O . GLY A 1 74 ? -24.204 17.633 -0.574 1.00 70.56 74 GLY A O 1
ATOM 605 N N . TYR A 1 75 ? -23.553 19.353 0.710 1.00 67.31 75 TYR A N 1
ATOM 606 C CA . TYR A 1 75 ? -22.980 18.556 1.795 1.00 67.31 75 TYR A CA 1
ATOM 607 C C . TYR A 1 75 ? -23.352 19.166 3.152 1.00 67.31 75 TYR A C 1
ATOM 609 O O . TYR A 1 75 ? -23.563 20.379 3.234 1.00 67.31 75 TYR A O 1
ATOM 617 N N . TYR A 1 76 ? -23.420 18.345 4.202 1.00 60.75 76 TYR A N 1
ATOM 618 C CA . TYR A 1 76 ? -23.677 18.774 5.584 1.00 60.75 76 TYR A CA 1
ATOM 619 C C . TYR A 1 76 ? -22.722 18.092 6.569 1.00 60.75 76 TYR A C 1
ATOM 621 O O . TYR A 1 76 ? -22.141 17.049 6.272 1.00 60.75 76 TYR A O 1
ATOM 629 N N . TYR A 1 77 ? -22.577 18.686 7.752 1.00 63.84 77 TYR A N 1
ATOM 630 C CA . TYR A 1 77 ? -21.813 18.113 8.858 1.00 63.84 77 TYR A CA 1
ATOM 631 C C . TYR A 1 77 ? -22.682 17.142 9.665 1.00 63.84 77 TYR A C 1
ATOM 633 O O . TYR A 1 77 ? -23.851 17.443 9.929 1.00 63.84 77 TYR A O 1
ATOM 641 N N . TYR A 1 78 ? -22.117 15.999 10.071 1.00 48.88 78 TYR A N 1
ATOM 642 C CA . TYR A 1 78 ? -22.836 14.929 10.785 1.00 48.88 78 TYR A CA 1
ATOM 643 C C . TYR A 1 78 ? -23.587 15.411 12.047 1.00 48.88 78 TYR A C 1
ATOM 645 O O . TYR A 1 78 ? -24.627 14.861 12.407 1.00 48.88 78 TYR A O 1
ATOM 653 N N . ASP A 1 79 ? -23.121 16.485 12.685 1.00 50.84 79 ASP A N 1
ATOM 654 C CA . ASP A 1 79 ? -23.686 17.069 13.904 1.00 50.84 79 ASP A CA 1
ATOM 655 C C . ASP A 1 79 ? -24.495 18.370 13.690 1.00 50.84 79 ASP A C 1
ATOM 657 O O . ASP A 1 79 ? -25.051 18.909 14.651 1.00 50.84 79 ASP A O 1
ATOM 661 N N . GLN A 1 80 ? -24.626 18.874 12.452 1.00 49.59 80 GLN A N 1
ATOM 662 C CA . GLN A 1 80 ? -25.351 20.117 12.126 1.00 49.59 80 GLN A CA 1
ATOM 663 C C . GLN A 1 80 ? -26.213 19.965 10.848 1.00 49.59 80 GLN A C 1
ATOM 665 O O . GLN A 1 80 ? -25.847 20.461 9.780 1.00 49.59 80 GLN A O 1
ATOM 670 N N . PRO A 1 81 ? -27.406 19.343 10.920 1.00 40.47 81 PRO A N 1
ATOM 671 C CA . PRO A 1 81 ? -28.179 18.919 9.741 1.00 40.47 81 PRO A CA 1
ATOM 672 C C . PRO A 1 81 ? -28.867 20.039 8.918 1.00 40.47 81 PRO A C 1
ATOM 674 O O . PRO A 1 81 ? -29.743 19.737 8.113 1.00 40.47 81 PRO A O 1
ATOM 677 N N . PHE A 1 82 ? -28.527 21.328 9.092 1.00 42.00 82 PHE A N 1
ATOM 678 C CA . PHE A 1 82 ? -29.256 22.451 8.458 1.00 42.00 82 PHE A CA 1
ATOM 679 C C . PHE A 1 82 ? -28.405 23.473 7.678 1.00 42.00 82 PHE A C 1
ATOM 681 O O . PHE A 1 82 ? -28.958 24.475 7.220 1.00 42.00 82 PHE A O 1
ATOM 688 N N . GLN A 1 83 ? -27.097 23.261 7.492 1.00 43.44 83 GLN A N 1
ATOM 689 C CA . GLN A 1 83 ? -26.274 24.114 6.618 1.00 43.44 83 GLN A CA 1
ATOM 690 C C . GLN A 1 83 ? -25.826 23.348 5.373 1.00 43.44 83 GLN A C 1
ATOM 692 O O . GLN A 1 83 ? -25.062 22.396 5.471 1.00 43.44 83 GLN A O 1
ATOM 697 N N . ILE A 1 84 ? -26.320 23.789 4.214 1.00 40.22 84 ILE A N 1
ATOM 698 C CA . ILE A 1 84 ? -25.984 23.267 2.885 1.00 40.22 84 ILE A CA 1
ATOM 699 C C . ILE A 1 84 ? -25.093 24.309 2.196 1.00 40.22 84 ILE A C 1
ATOM 701 O O . ILE A 1 84 ? -25.463 25.485 2.143 1.00 40.22 84 ILE A O 1
ATOM 705 N N . PHE A 1 85 ? -23.943 23.897 1.658 1.00 48.91 85 PHE A N 1
ATOM 706 C CA . PHE A 1 85 ? -23.045 24.758 0.875 1.00 48.91 85 PHE A CA 1
ATOM 707 C C . PHE A 1 85 ? -22.999 24.298 -0.592 1.00 48.91 85 PHE A C 1
ATOM 709 O O . PHE A 1 85 ? -22.981 23.098 -0.856 1.00 48.91 85 PHE A O 1
ATOM 716 N N . SER A 1 86 ? -22.967 25.245 -1.540 1.00 38.69 86 SER A N 1
ATOM 717 C CA . SER A 1 86 ? -22.840 24.982 -2.984 1.00 38.69 86 SER A CA 1
ATOM 718 C C . SER A 1 86 ? -21.427 25.291 -3.487 1.00 38.69 86 SER A C 1
ATOM 720 O O . SER A 1 86 ? -20.874 26.336 -3.143 1.00 38.69 86 SER A O 1
ATOM 722 N N . LEU A 1 87 ? -20.868 24.425 -4.333 1.00 39.34 87 LEU A N 1
ATOM 723 C CA . LEU A 1 87 ? -19.550 24.607 -4.951 1.00 39.34 87 LEU A CA 1
ATOM 724 C C . LEU A 1 87 ? -19.624 25.568 -6.152 1.00 39.34 87 LEU A C 1
ATOM 726 O O . LEU A 1 87 ? -20.394 25.335 -7.083 1.00 39.34 87 LEU A O 1
ATOM 730 N N . GLU A 1 88 ? -18.798 26.618 -6.161 1.00 40.84 88 GLU A N 1
ATOM 731 C CA . GLU A 1 88 ? -18.452 27.359 -7.384 1.00 40.84 88 GLU A CA 1
ATOM 732 C C . GLU A 1 88 ? -17.097 26.868 -7.931 1.00 40.84 88 GLU A C 1
ATOM 734 O O . GLU A 1 88 ? -16.195 26.503 -7.182 1.00 40.84 88 GLU A O 1
ATOM 739 N N . LYS A 1 89 ? -17.010 26.818 -9.264 1.00 32.84 89 LYS A N 1
ATOM 740 C CA . LYS A 1 89 ? -16.002 26.151 -10.108 1.00 32.84 89 LYS A CA 1
ATOM 741 C C . LYS A 1 89 ? -14.547 26.587 -9.826 1.00 32.84 89 LYS A C 1
ATOM 743 O O . LYS A 1 89 ? -14.275 27.784 -9.803 1.00 32.84 89 LYS A O 1
ATOM 748 N N . ILE A 1 90 ? -13.623 25.625 -9.703 1.00 34.94 90 ILE A N 1
ATOM 749 C CA . ILE A 1 90 ? -12.176 25.834 -9.472 1.00 34.94 90 ILE A CA 1
ATOM 750 C C . ILE A 1 90 ? -11.375 25.548 -10.762 1.00 34.94 90 ILE A C 1
ATOM 752 O O . ILE A 1 90 ? -11.766 24.695 -11.558 1.00 34.94 90 ILE A O 1
ATOM 756 N N . GLU A 1 91 ? -10.308 26.322 -10.995 1.00 37.25 91 GLU A N 1
ATOM 757 C CA . GLU A 1 91 ? -9.368 26.222 -12.127 1.00 37.25 91 GLU A CA 1
ATOM 758 C C . GLU A 1 91 ? -8.254 25.183 -11.860 1.00 37.25 91 GLU A C 1
ATOM 760 O O . GLU A 1 91 ? -7.804 25.044 -10.725 1.00 37.25 91 GLU A O 1
ATOM 765 N N . ALA A 1 92 ? -7.837 24.480 -12.922 1.00 34.38 92 ALA A N 1
ATOM 766 C CA . ALA A 1 92 ? -6.983 23.284 -12.937 1.00 34.38 92 ALA A CA 1
ATOM 767 C C . ALA A 1 92 ? -5.597 23.439 -12.275 1.00 34.38 92 ALA A C 1
ATOM 769 O O . ALA A 1 92 ? -4.935 24.471 -12.430 1.00 34.38 92 ALA A O 1
ATOM 770 N N . ILE A 1 93 ? -5.164 22.380 -11.581 1.00 39.31 93 ILE A N 1
ATOM 771 C CA . ILE A 1 93 ? -3.891 22.261 -10.859 1.00 39.31 93 ILE A CA 1
ATOM 772 C C . ILE A 1 93 ? -2.855 21.476 -11.693 1.00 39.31 93 ILE A C 1
ATOM 774 O O . ILE A 1 93 ? -3.175 20.726 -12.606 1.00 39.31 93 ILE A O 1
ATOM 778 N N . ASP A 1 94 ? -1.602 21.787 -11.377 1.00 41.47 94 ASP A N 1
ATOM 779 C CA . ASP A 1 94 ? -0.281 21.362 -11.852 1.00 41.47 94 ASP A CA 1
ATOM 780 C C . ASP A 1 94 ? -0.102 19.949 -12.461 1.00 41.47 94 ASP A C 1
ATOM 782 O O . ASP A 1 94 ? -0.669 18.960 -12.013 1.00 41.47 94 ASP A O 1
ATOM 786 N N . SER A 1 95 ? 0.803 19.845 -13.440 1.00 42.69 95 SER A N 1
ATOM 787 C CA . SER A 1 95 ? 1.077 18.663 -14.276 1.00 42.69 95 SER A CA 1
ATOM 788 C C . SER A 1 95 ? 1.930 17.559 -13.624 1.00 42.69 95 SER A C 1
ATOM 790 O O . SER A 1 95 ? 2.481 16.721 -14.335 1.00 42.69 95 SER A O 1
ATOM 792 N N . ASP A 1 96 ? 2.035 17.520 -12.295 1.00 47.19 96 ASP A N 1
ATOM 793 C CA . ASP A 1 96 ? 2.748 16.467 -11.542 1.00 47.19 96 ASP A CA 1
ATOM 794 C C . ASP A 1 96 ? 1.826 15.265 -11.218 1.00 47.19 96 ASP A C 1
ATOM 796 O O . ASP A 1 96 ? 1.894 14.635 -10.163 1.00 47.19 96 ASP A O 1
ATOM 800 N N . LEU A 1 97 ? 0.955 14.920 -12.173 1.00 48.41 97 LEU A N 1
ATOM 801 C CA . LEU A 1 97 ? -0.054 13.852 -12.106 1.00 48.41 97 LEU A CA 1
ATOM 802 C C . LEU A 1 97 ? 0.522 12.430 -11.961 1.00 48.41 97 LEU A C 1
ATOM 804 O O . LEU A 1 97 ? -0.240 11.481 -11.833 1.00 48.41 97 LEU A O 1
ATOM 808 N N . ASN A 1 98 ? 1.844 12.248 -11.942 1.00 51.34 98 ASN A N 1
ATOM 809 C CA . ASN A 1 98 ? 2.459 10.919 -11.827 1.00 51.34 98 ASN A CA 1
ATOM 810 C C . ASN A 1 98 ? 2.599 10.423 -10.378 1.00 51.34 98 ASN A C 1
ATOM 812 O O . ASN A 1 98 ? 3.064 9.311 -10.151 1.00 51.34 98 ASN A O 1
ATOM 816 N N . LYS A 1 99 ? 2.170 11.216 -9.389 1.00 56.78 99 LYS A N 1
ATOM 817 C CA . LYS A 1 99 ? 1.964 10.754 -8.010 1.00 56.78 99 LYS A CA 1
ATOM 818 C C . LYS A 1 99 ? 0.523 10.992 -7.592 1.00 56.78 99 LYS A C 1
ATOM 820 O O . LYS A 1 99 ? 0.244 11.791 -6.701 1.00 56.78 99 LYS A O 1
ATOM 825 N N . ILE A 1 100 ? -0.411 10.305 -8.246 1.00 60.22 100 ILE A N 1
ATOM 826 C CA . ILE A 1 100 ? -1.765 10.189 -7.703 1.00 60.22 100 ILE A CA 1
ATOM 827 C C . ILE A 1 100 ? -1.625 9.394 -6.407 1.00 60.22 100 ILE A C 1
ATOM 829 O O . ILE A 1 100 ? -1.417 8.182 -6.437 1.00 60.22 100 ILE A O 1
ATOM 833 N N . SER A 1 101 ? -1.684 10.081 -5.265 1.00 72.75 101 SER A N 1
ATOM 834 C CA . SER A 1 101 ? -1.755 9.384 -3.989 1.00 72.75 101 SER A CA 1
ATOM 835 C C . SER A 1 101 ? -3.111 8.685 -3.914 1.00 72.75 101 SER A C 1
ATOM 837 O O . SER A 1 101 ? -4.178 9.301 -3.882 1.00 72.75 101 SER A O 1
ATOM 839 N N . ALA A 1 102 ? -3.074 7.360 -3.950 1.00 83.56 102 ALA A N 1
ATOM 840 C CA . ALA A 1 102 ? -4.222 6.524 -3.688 1.00 83.56 102 ALA A CA 1
ATOM 841 C C . ALA A 1 102 ? -4.581 6.632 -2.206 1.00 83.56 102 ALA A C 1
ATOM 843 O O . ALA A 1 102 ? -3.707 6.591 -1.344 1.00 83.56 102 ALA A O 1
ATOM 844 N N . THR A 1 103 ? -5.873 6.753 -1.905 1.00 90.56 103 THR A N 1
ATOM 845 C CA . THR A 1 103 ? -6.396 6.654 -0.539 1.00 90.56 103 THR A CA 1
ATOM 846 C C . THR A 1 103 ? -7.268 5.411 -0.447 1.00 90.56 103 THR A C 1
ATOM 848 O O . THR A 1 103 ? -8.330 5.359 -1.061 1.00 90.56 103 THR A O 1
ATOM 851 N N . ILE A 1 104 ? -6.822 4.427 0.328 1.00 87.50 104 ILE A N 1
ATOM 852 C CA . ILE A 1 104 ? -7.540 3.186 0.605 1.00 87.50 104 ILE A CA 1
ATOM 853 C C . ILE A 1 104 ? -8.145 3.281 2.002 1.00 87.50 104 ILE A C 1
ATOM 855 O O . ILE A 1 104 ? -7.470 3.673 2.955 1.00 87.50 104 ILE A O 1
ATOM 859 N N . THR A 1 105 ? -9.412 2.901 2.138 1.00 84.62 105 THR A N 1
ATOM 860 C CA . THR A 1 105 ? -10.125 2.935 3.418 1.00 84.62 105 THR A CA 1
ATOM 861 C C . THR A 1 105 ? -10.633 1.546 3.764 1.00 84.62 105 THR A C 1
ATOM 863 O O . THR A 1 105 ? -11.353 0.927 2.985 1.00 84.62 105 THR A O 1
ATOM 866 N N . SER A 1 106 ? -10.302 1.079 4.963 1.00 83.25 106 SER A N 1
ATOM 867 C CA . SER A 1 106 ? -10.770 -0.184 5.518 1.00 83.25 106 SER A CA 1
ATOM 868 C C . SER A 1 106 ? -11.484 0.075 6.838 1.00 83.25 106 SER A C 1
ATOM 870 O O . SER A 1 106 ? -10.932 0.691 7.748 1.00 83.25 106 SER A O 1
ATOM 872 N N . LEU A 1 107 ? -12.722 -0.396 6.949 1.00 78.75 107 LEU A N 1
ATOM 873 C CA . LEU A 1 107 ? -13.520 -0.303 8.164 1.00 78.75 107 LEU A CA 1
ATOM 874 C C . LEU A 1 107 ? -13.732 -1.709 8.712 1.00 78.75 107 LEU A C 1
ATOM 876 O O . LEU A 1 107 ? -14.279 -2.572 8.027 1.00 78.75 107 LEU A O 1
ATOM 880 N N . VAL A 1 108 ? -13.333 -1.910 9.960 1.00 72.50 108 VAL A N 1
ATOM 881 C CA . VAL A 1 108 ? -13.685 -3.085 10.750 1.00 72.50 108 VAL A CA 1
ATOM 882 C C . VAL A 1 108 ? -14.541 -2.583 11.901 1.00 72.50 108 VAL A C 1
ATOM 884 O O . VAL A 1 108 ? -14.165 -1.651 12.606 1.00 72.50 108 VAL A O 1
ATOM 887 N N . GLY A 1 109 ? -15.711 -3.170 12.082 1.00 60.97 109 GLY A N 1
ATOM 888 C CA . GLY A 1 109 ? -16.653 -2.791 13.125 1.00 60.97 109 GLY A CA 1
ATOM 889 C C . GLY A 1 109 ? -17.866 -3.694 13.042 1.00 60.97 109 GLY A C 1
ATOM 890 O O . GLY A 1 109 ? -18.278 -4.031 11.934 1.00 60.97 109 GLY A O 1
ATOM 891 N N . ASP A 1 110 ? -18.423 -4.076 14.180 1.00 57.84 110 ASP A N 1
ATOM 892 C CA . ASP A 1 110 ? -19.782 -4.603 14.243 1.00 57.84 110 ASP A CA 1
ATOM 893 C C . ASP A 1 110 ? -20.747 -3.478 14.643 1.00 57.84 110 ASP A C 1
ATOM 895 O O . ASP A 1 110 ? -20.385 -2.316 14.831 1.00 57.84 110 ASP A O 1
ATOM 899 N N . ARG A 1 111 ? -22.037 -3.806 14.698 1.00 46.66 111 ARG A N 1
ATOM 900 C CA . ARG A 1 111 ? -23.062 -2.916 15.255 1.00 46.66 111 ARG A CA 1
ATOM 901 C C . ARG A 1 111 ? -23.252 -3.122 16.759 1.00 46.66 111 ARG A C 1
ATOM 903 O O . ARG A 1 111 ? -24.161 -2.508 17.329 1.00 46.66 111 ARG A O 1
ATOM 910 N N . ASP A 1 112 ? -22.496 -4.017 17.386 1.00 48.62 112 ASP A N 1
ATOM 911 C CA . ASP A 1 112 ? -22.649 -4.395 18.782 1.00 48.62 112 ASP A CA 1
ATOM 912 C C . ASP A 1 112 ? -21.342 -4.310 19.567 1.00 48.62 112 ASP A C 1
ATOM 914 O O . ASP A 1 112 ? -20.582 -5.250 19.698 1.00 48.62 112 ASP A O 1
ATOM 918 N N . ASN A 1 113 ? -21.188 -3.145 20.191 1.00 47.88 113 ASN A N 1
ATOM 919 C CA . ASN A 1 113 ? -20.075 -2.697 21.012 1.00 47.88 113 ASN A CA 1
ATOM 920 C C . ASN A 1 113 ? -19.389 -3.805 21.835 1.00 47.88 113 ASN A C 1
ATOM 922 O O . ASN A 1 113 ? -20.018 -4.531 22.619 1.00 47.88 113 ASN A O 1
ATOM 926 N N . PHE A 1 114 ? -18.063 -3.779 21.787 1.00 52.97 114 PHE A N 1
ATOM 927 C CA . PHE A 1 114 ? -17.168 -4.557 22.621 1.00 52.97 114 PHE A CA 1
ATOM 928 C C . PHE A 1 114 ? -17.424 -4.348 24.123 1.00 52.97 114 PHE A C 1
ATOM 930 O O . PHE A 1 114 ? -17.828 -3.278 24.587 1.00 52.97 114 PHE A O 1
ATOM 937 N N . GLY A 1 115 ? -17.113 -5.392 24.891 1.00 52.12 115 GLY A N 1
ATOM 938 C CA . GLY A 1 115 ? -16.575 -5.226 26.238 1.00 52.12 115 GLY A CA 1
ATOM 939 C C . GLY A 1 115 ? -17.446 -4.496 27.264 1.00 52.12 115 GLY A C 1
ATOM 940 O O . GLY A 1 115 ? -17.147 -3.384 27.672 1.00 52.12 115 GLY A O 1
ATOM 941 N N . TYR A 1 116 ? -18.505 -5.141 27.760 1.00 48.22 116 TYR A N 1
ATOM 942 C CA . TYR A 1 116 ? -18.988 -4.819 29.104 1.00 48.22 116 TYR A CA 1
ATOM 943 C C . TYR A 1 116 ? -18.918 -6.066 29.987 1.00 48.22 116 TYR A C 1
ATOM 945 O O . TYR A 1 116 ? -19.763 -6.963 29.899 1.00 48.22 116 TYR A O 1
ATOM 953 N N . GLY A 1 117 ? -17.860 -6.136 30.798 1.00 50.16 117 GLY A N 1
ATOM 954 C CA . GLY A 1 117 ? -17.583 -7.220 31.745 1.00 50.16 117 GLY A CA 1
ATOM 955 C C . GLY A 1 117 ? -18.315 -7.107 33.071 1.00 50.16 117 GLY A C 1
ATOM 956 O O . GLY A 1 117 ? -18.512 -8.116 33.762 1.00 50.16 117 GLY A O 1
ATOM 957 N N . GLY A 1 118 ? -18.764 -5.895 33.392 1.00 54.75 118 GLY A N 1
ATOM 958 C CA . GLY A 1 118 ? -19.345 -5.562 34.673 1.00 54.75 118 GLY A CA 1
ATOM 959 C C . GLY A 1 118 ? -20.545 -6.420 35.088 1.00 54.75 118 GLY A C 1
ATOM 960 O O . GLY A 1 118 ? -21.319 -6.987 34.304 1.00 54.75 118 GLY A O 1
ATOM 961 N N . THR A 1 119 ? -20.727 -6.503 36.406 1.00 50.38 119 THR A N 1
ATOM 962 C CA . THR A 1 119 ? -21.919 -7.107 37.026 1.00 50.38 119 THR A CA 1
ATOM 963 C C . THR A 1 119 ? -23.119 -6.157 37.067 1.00 50.38 119 THR A C 1
ATOM 965 O O . THR A 1 119 ? -24.230 -6.600 37.371 1.00 50.38 119 THR A O 1
ATOM 968 N N . ALA A 1 120 ? -22.919 -4.873 36.756 1.00 57.69 120 ALA A N 1
ATOM 969 C CA . ALA A 1 120 ? -23.985 -3.885 36.653 1.00 57.69 120 ALA A CA 1
ATOM 970 C C . ALA A 1 120 ? -24.765 -4.042 35.330 1.00 57.69 120 ALA A C 1
ATOM 972 O O . ALA A 1 120 ? -24.459 -4.890 34.496 1.00 57.69 120 ALA A O 1
ATOM 973 N N . GLY A 1 121 ? -25.869 -3.310 35.168 1.00 60.34 121 GLY A N 1
ATOM 974 C CA . GLY A 1 121 ? -26.534 -3.235 33.863 1.00 60.34 121 GLY A CA 1
ATOM 975 C C . GLY A 1 121 ? -25.607 -2.588 32.824 1.00 60.34 121 GLY A C 1
ATOM 976 O O . GLY A 1 121 ? -24.669 -1.901 33.227 1.00 60.34 121 GLY A O 1
ATOM 977 N N . PRO A 1 122 ? -25.864 -2.767 31.515 1.00 64.44 122 PRO A N 1
ATOM 978 C CA . PRO A 1 122 ? -25.071 -2.123 30.472 1.00 64.44 122 PRO A CA 1
ATOM 979 C C . PRO A 1 122 ? -24.928 -0.619 30.762 1.00 64.44 122 PRO A C 1
ATOM 981 O O . PRO A 1 122 ? -25.903 0.006 31.202 1.00 64.44 122 PRO A O 1
ATOM 984 N N . PRO A 1 123 ? -23.750 -0.022 30.511 1.00 61.44 123 PRO A N 1
ATOM 985 C CA . PRO A 1 123 ? -23.431 1.338 30.944 1.00 61.44 123 PRO A CA 1
ATOM 986 C C . PRO A 1 123 ? -24.335 2.381 30.271 1.00 61.44 123 PRO A C 1
ATOM 988 O O . PRO A 1 123 ? -24.451 3.517 30.736 1.00 61.44 123 PRO A O 1
ATOM 991 N N . CYS A 1 124 ? -25.052 1.991 29.212 1.00 65.50 124 CYS A N 1
ATOM 992 C CA . CYS A 1 124 ? -26.099 2.791 28.601 1.00 65.50 124 CYS A CA 1
ATOM 993 C C . CYS A 1 124 ? -27.111 1.995 27.782 1.00 65.50 124 CYS A C 1
ATOM 995 O O . CYS A 1 124 ? -26.918 0.840 27.424 1.00 65.50 124 CYS A O 1
ATOM 997 N N . LYS A 1 125 ? -28.194 2.690 27.414 1.00 66.50 125 LYS A N 1
ATOM 998 C CA . LYS A 1 125 ? -29.271 2.192 26.548 1.00 66.50 125 LYS A CA 1
ATOM 999 C C . LYS A 1 125 ? -28.805 1.808 25.134 1.00 66.50 125 LYS A C 1
ATOM 1001 O O . LYS A 1 125 ? -29.492 1.032 24.482 1.00 66.50 125 LYS A O 1
ATOM 1006 N N . TYR A 1 126 ? -27.694 2.378 24.664 1.00 59.00 126 TYR A N 1
ATOM 1007 C CA . TYR A 1 126 ? -27.154 2.125 23.324 1.00 59.00 126 TYR A CA 1
ATOM 1008 C C . TYR A 1 126 ? -26.230 0.911 23.265 1.00 59.00 126 TYR A C 1
ATOM 1010 O O . TYR A 1 126 ? -25.846 0.517 22.174 1.00 59.00 126 TYR A O 1
ATOM 1018 N N . TYR A 1 127 ? -25.911 0.305 24.412 1.00 61.44 127 TYR A N 1
ATOM 1019 C CA . TYR A 1 127 ? -25.191 -0.956 24.424 1.00 61.44 127 TYR A CA 1
ATOM 1020 C C . TYR A 1 127 ? -26.083 -2.051 23.857 1.00 61.44 127 TYR A C 1
ATOM 1022 O O . TYR A 1 127 ? -27.078 -2.450 24.476 1.00 61.44 127 TYR A O 1
ATOM 1030 N N . ASN A 1 128 ? -25.731 -2.519 22.667 1.00 59.12 128 ASN A N 1
ATOM 1031 C CA . ASN A 1 128 ? -26.416 -3.629 22.054 1.00 59.12 128 ASN A CA 1
ATOM 1032 C C . ASN A 1 128 ? -25.888 -4.933 22.658 1.00 59.12 128 ASN A C 1
ATOM 1034 O O . ASN A 1 128 ? -24.807 -5.404 22.342 1.00 59.12 128 ASN A O 1
ATOM 1038 N N . LEU A 1 129 ? -26.667 -5.517 23.568 1.00 58.06 129 LEU A N 1
ATOM 1039 C CA . LEU A 1 129 ? -26.415 -6.856 24.097 1.00 58.06 129 LEU A CA 1
ATOM 1040 C C . LEU A 1 129 ? -27.041 -7.933 23.190 1.00 58.06 129 LEU A C 1
ATOM 1042 O O . LEU A 1 129 ? -27.554 -8.937 23.702 1.00 58.06 129 LEU A O 1
ATOM 1046 N N . SER A 1 130 ? -27.044 -7.755 21.869 1.00 58.84 130 SER A N 1
ATOM 1047 C CA . SER A 1 130 ? -27.313 -8.859 20.948 1.00 58.84 130 SER A CA 1
ATOM 1048 C C . SER A 1 130 ? -26.231 -9.930 21.087 1.00 58.84 130 SER A C 1
ATOM 1050 O O . SER A 1 130 ? -25.206 -9.744 21.753 1.00 58.84 130 SER A O 1
ATOM 1052 N N . THR A 1 131 ? -26.511 -11.121 20.568 1.00 56.16 131 THR A N 1
ATOM 1053 C CA . THR A 1 131 ? -25.421 -12.010 20.171 1.00 56.16 131 THR A CA 1
ATOM 1054 C C . THR A 1 131 ? -24.647 -11.324 19.049 1.00 56.16 131 THR A C 1
ATOM 1056 O O . THR A 1 131 ? -25.325 -10.737 18.199 1.00 56.16 131 THR A O 1
ATOM 1059 N N . PRO A 1 132 ? -23.310 -11.460 19.032 1.00 52.75 132 PRO A N 1
ATOM 1060 C CA . PRO A 1 132 ? -22.503 -11.149 17.865 1.00 52.75 132 PRO A CA 1
ATOM 1061 C C . PRO A 1 132 ? -23.203 -11.577 16.586 1.00 52.75 132 PRO A C 1
ATOM 1063 O O . PRO A 1 132 ? -23.740 -12.692 16.508 1.00 52.75 132 PRO A O 1
ATOM 1066 N N . GLU A 1 133 ? -23.253 -10.687 15.604 1.00 54.31 133 GLU A N 1
ATOM 1067 C CA . GLU A 1 133 ? -23.664 -11.095 14.273 1.00 54.31 133 GLU A CA 1
ATOM 1068 C C . GLU A 1 133 ? -22.560 -11.998 13.702 1.00 54.31 133 GLU A C 1
ATOM 1070 O O . GLU A 1 133 ? -21.422 -11.566 13.511 1.00 54.31 133 GLU A O 1
ATOM 1075 N N . ASP A 1 134 ? -22.891 -13.269 13.440 1.00 47.44 134 ASP A N 1
ATOM 1076 C CA . ASP A 1 134 ? -21.970 -14.210 12.801 1.00 47.44 134 ASP A CA 1
ATOM 1077 C C . ASP A 1 134 ? -21.416 -13.565 11.514 1.00 47.44 134 ASP A C 1
ATOM 1079 O O . ASP A 1 134 ? -22.148 -13.390 10.534 1.00 47.44 134 ASP A O 1
ATOM 1083 N N . ASN A 1 135 ? -20.109 -13.273 11.509 1.00 50.50 135 ASN A N 1
ATOM 1084 C CA . ASN A 1 135 ? -19.322 -12.700 10.404 1.00 50.50 135 ASN A CA 1
ATOM 1085 C C . ASN A 1 135 ? -19.345 -11.169 10.218 1.00 50.50 135 ASN A C 1
ATOM 1087 O O . ASN A 1 135 ? -19.026 -10.724 9.113 1.00 50.50 135 ASN A O 1
ATOM 1091 N N . VAL A 1 136 ? -19.697 -10.360 11.228 1.00 42.91 136 VAL A N 1
ATOM 1092 C CA . VAL A 1 136 ? -19.816 -8.895 11.027 1.00 42.91 136 VAL A CA 1
ATOM 1093 C C . VAL A 1 136 ? -18.958 -8.022 11.946 1.00 42.91 136 VAL A C 1
ATOM 1095 O O . VAL A 1 136 ? -18.904 -6.823 11.713 1.00 42.91 136 VAL A O 1
ATOM 1098 N N . GLY A 1 137 ? -18.187 -8.570 12.885 1.00 47.25 137 GLY A N 1
ATOM 1099 C CA . GLY A 1 137 ? -17.153 -7.777 13.554 1.00 47.25 137 GLY A CA 1
ATOM 1100 C C . GLY A 1 137 ? -16.226 -8.583 14.443 1.00 47.25 137 GLY A C 1
ATOM 1101 O O . GLY A 1 137 ? -16.523 -9.699 14.851 1.00 47.25 137 GLY A O 1
ATOM 1102 N N . ASN A 1 138 ? -15.044 -8.016 14.676 1.00 53.91 138 ASN A N 1
ATOM 1103 C CA . ASN A 1 138 ? -14.039 -8.570 15.582 1.00 53.91 138 ASN A CA 1
ATOM 1104 C C . ASN A 1 138 ? -14.263 -8.111 17.035 1.00 53.91 138 ASN A C 1
ATOM 1106 O O . ASN A 1 138 ? -13.534 -8.540 17.934 1.00 53.91 138 ASN A O 1
ATOM 1110 N N . PHE A 1 139 ? -15.253 -7.246 17.280 1.00 60.22 139 PHE A N 1
ATOM 1111 C CA . PHE A 1 139 ? -15.462 -6.556 18.547 1.00 60.22 139 PHE A CA 1
ATOM 1112 C C . PHE A 1 139 ? -16.511 -7.260 19.421 1.00 60.22 139 PHE A C 1
ATOM 1114 O O . PHE A 1 139 ? -17.299 -6.642 20.124 1.00 60.22 139 PHE A O 1
ATOM 1121 N N . ASP A 1 140 ? -16.414 -8.587 19.517 1.00 53.56 140 ASP A N 1
ATOM 1122 C CA . ASP A 1 140 ? -17.306 -9.377 20.363 1.00 53.56 140 ASP A CA 1
ATOM 1123 C C . ASP A 1 140 ? -17.010 -9.242 21.866 1.00 53.56 140 ASP A C 1
ATOM 1125 O O . ASP A 1 140 ? -15.854 -9.306 22.305 1.00 53.56 140 ASP A O 1
ATOM 1129 N N . ARG A 1 141 ? -18.105 -9.169 22.643 1.00 56.41 141 ARG A N 1
ATOM 1130 C CA . ARG A 1 141 ? -18.243 -9.145 24.118 1.00 56.41 141 ARG A CA 1
ATOM 1131 C C . ARG A 1 141 ? -17.057 -9.604 24.973 1.00 56.41 141 ARG A C 1
ATOM 1133 O O . ARG A 1 141 ? -16.452 -10.656 24.757 1.00 56.41 141 ARG A O 1
ATOM 1140 N N . LEU A 1 142 ? -16.955 -8.939 26.129 1.00 49.50 142 LEU A N 1
ATOM 1141 C CA . LEU A 1 142 ? -16.212 -9.427 27.289 1.00 49.50 142 LEU A CA 1
ATOM 1142 C C . LEU A 1 142 ? -16.725 -10.801 27.746 1.00 49.50 142 LEU A C 1
ATOM 1144 O O . LEU A 1 142 ? -17.919 -10.993 28.018 1.00 49.50 142 LEU A O 1
ATOM 1148 N N . ILE A 1 143 ? -15.804 -11.747 27.907 1.00 49.12 143 ILE A N 1
ATOM 1149 C CA . ILE A 1 143 ? -16.055 -12.990 28.634 1.00 49.12 143 ILE A CA 1
ATOM 1150 C C . ILE A 1 143 ? -15.828 -12.679 30.114 1.00 49.12 143 ILE A C 1
ATOM 1152 O O . ILE A 1 143 ? -14.729 -12.324 30.515 1.00 49.12 143 ILE A O 1
ATOM 1156 N N . ARG A 1 144 ? -16.869 -12.810 30.944 1.00 53.06 144 ARG A N 1
ATOM 1157 C CA . ARG A 1 144 ? -16.762 -12.581 32.395 1.00 53.06 144 ARG A CA 1
ATOM 1158 C C . ARG A 1 144 ? -15.660 -13.444 33.022 1.00 53.06 144 ARG A C 1
ATOM 1160 O O . ARG A 1 144 ? -15.778 -14.668 33.048 1.00 53.06 144 ARG A O 1
ATOM 1167 N N . GLY A 1 145 ? -14.668 -12.791 33.617 1.00 55.53 145 GLY A N 1
ATOM 1168 C CA . GLY A 1 145 ? -13.569 -13.402 34.364 1.0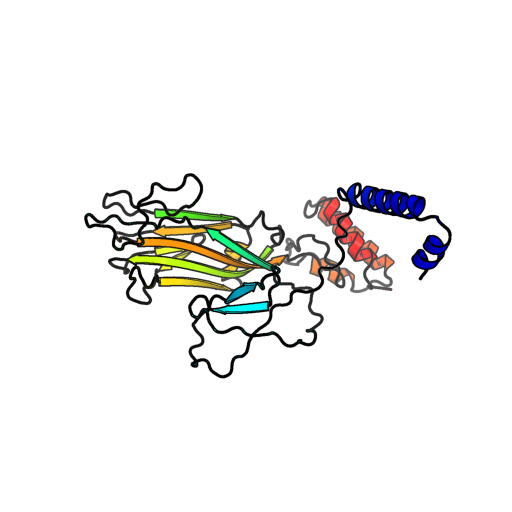0 55.53 145 GLY A CA 1
ATOM 1169 C C . GLY A 1 145 ? -12.353 -12.483 34.295 1.00 55.53 145 GLY A C 1
ATOM 1170 O O . GLY A 1 145 ? -12.071 -11.960 33.234 1.00 55.53 145 GLY A O 1
ATOM 1171 N N . SER A 1 146 ? -11.671 -12.256 35.415 1.00 54.75 146 SER A N 1
ATOM 1172 C CA . SER A 1 146 ? -10.571 -11.291 35.604 1.00 54.75 146 SER A CA 1
ATOM 1173 C C . SER A 1 146 ? -9.264 -11.654 34.875 1.00 54.75 146 SER A C 1
ATOM 1175 O O . SER A 1 146 ? -8.196 -11.657 35.489 1.00 54.75 146 SER A O 1
ATOM 1177 N N . VAL A 1 147 ? -9.346 -12.103 33.630 1.00 67.44 147 VAL A N 1
ATOM 1178 C CA . VAL A 1 147 ? -8.187 -12.417 32.800 1.00 67.44 147 VAL A CA 1
ATOM 1179 C C . VAL A 1 147 ? -8.062 -11.326 31.756 1.00 67.44 147 VAL A C 1
ATOM 1181 O O . VAL A 1 147 ? -9.041 -11.044 31.075 1.00 67.44 147 VAL A O 1
ATOM 1184 N N . ASP A 1 148 ? -6.875 -10.733 31.657 1.00 73.50 148 ASP A N 1
ATOM 1185 C CA . ASP A 1 148 ? -6.547 -9.767 30.612 1.00 73.50 148 ASP A CA 1
ATOM 1186 C C . ASP A 1 148 ? -6.883 -10.385 29.255 1.00 73.50 148 ASP A C 1
ATOM 1188 O O . ASP A 1 148 ? -6.358 -11.450 28.903 1.00 73.50 148 ASP A O 1
ATOM 1192 N N . LEU A 1 149 ? -7.805 -9.759 28.525 1.00 78.38 149 LEU A N 1
ATOM 1193 C CA . LEU A 1 149 ? -8.131 -10.178 27.175 1.00 78.38 149 LEU A CA 1
ATOM 1194 C C . LEU A 1 149 ? -7.290 -9.382 26.186 1.00 78.38 149 LEU A C 1
ATOM 1196 O O . LEU A 1 149 ? -7.095 -8.1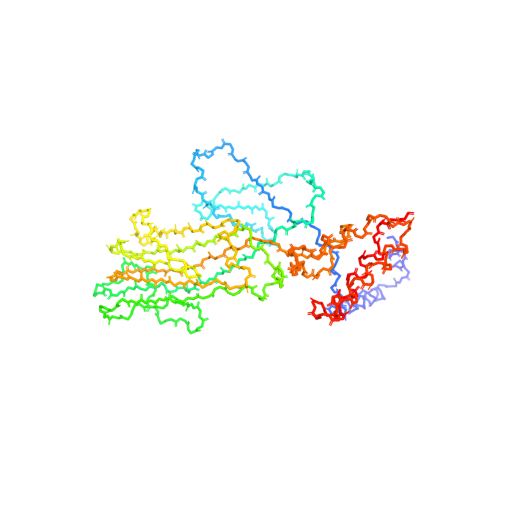72 26.303 1.00 78.38 149 LEU A O 1
ATOM 1200 N N . GLU A 1 150 ? -6.805 -10.112 25.192 1.00 85.25 150 GLU A N 1
ATOM 1201 C CA . GLU A 1 150 ? -6.200 -9.560 23.998 1.00 85.25 150 GLU A CA 1
ATOM 1202 C C . GLU A 1 150 ? -7.139 -9.833 22.826 1.00 85.25 150 GLU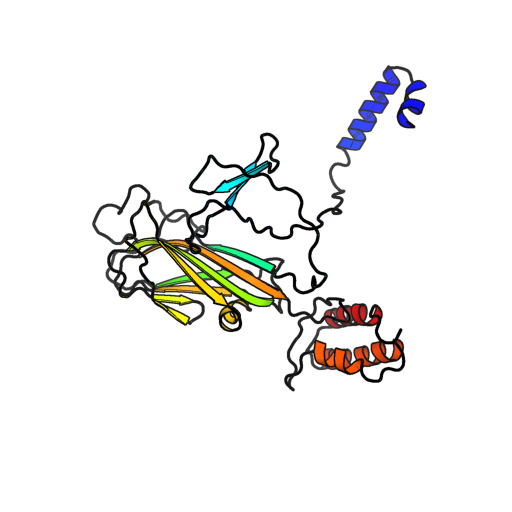 A C 1
ATOM 1204 O O . GLU A 1 150 ? -7.658 -10.948 22.664 1.00 85.25 150 GLU A O 1
ATOM 1209 N N . LYS A 1 151 ? -7.389 -8.801 22.025 1.00 84.31 151 LYS A N 1
ATOM 1210 C CA . LYS A 1 151 ? -8.227 -8.891 20.833 1.00 84.31 151 LYS A CA 1
ATOM 1211 C C . LYS A 1 151 ? -7.469 -8.365 19.645 1.00 84.31 151 LYS A C 1
ATOM 1213 O O . LYS A 1 151 ? -7.057 -7.213 19.647 1.00 84.31 151 LYS A O 1
ATOM 1218 N N . THR A 1 152 ? -7.359 -9.207 18.629 1.00 87.06 152 THR A N 1
ATOM 1219 C CA . THR A 1 152 ? -6.596 -8.911 17.425 1.00 87.06 152 THR A CA 1
ATOM 1220 C C . THR A 1 152 ? -7.503 -8.952 16.208 1.00 87.06 152 THR A C 1
ATOM 1222 O O . THR A 1 152 ? -8.329 -9.858 16.073 1.00 87.06 152 THR A O 1
ATOM 1225 N N . TRP A 1 153 ? -7.325 -7.996 15.305 1.00 88.56 153 TRP A N 1
ATOM 1226 C CA . TRP A 1 153 ? -7.934 -7.997 13.982 1.00 88.56 153 TRP A CA 1
ATOM 1227 C C . TRP A 1 153 ? -6.952 -7.514 12.920 1.00 88.56 153 TRP A C 1
ATOM 1229 O O . TRP A 1 153 ? -5.886 -6.985 13.230 1.00 88.56 153 TRP A O 1
ATOM 1239 N N . VAL A 1 154 ? -7.320 -7.722 11.656 1.00 88.38 154 VAL A N 1
ATOM 1240 C CA . VAL A 1 154 ? -6.491 -7.374 10.502 1.00 88.38 154 VAL A CA 1
ATOM 1241 C C . VAL A 1 154 ? -7.308 -6.542 9.524 1.00 88.38 154 VAL A C 1
ATOM 1243 O O . VAL A 1 154 ? -8.411 -6.937 9.144 1.00 88.38 154 VAL A O 1
ATOM 1246 N N . HIS A 1 155 ? -6.755 -5.411 9.098 1.00 88.94 155 HIS A N 1
ATOM 1247 C CA . HIS A 1 155 ? -7.212 -4.691 7.917 1.00 88.94 155 HIS A CA 1
ATOM 1248 C C . HIS A 1 155 ? -6.431 -5.209 6.710 1.00 88.94 155 HIS A C 1
ATOM 1250 O O . HIS A 1 155 ? -5.228 -4.992 6.624 1.00 88.94 155 HIS A O 1
ATOM 1256 N N . ASP A 1 156 ? -7.111 -5.912 5.803 1.00 90.88 156 ASP A N 1
ATOM 1257 C CA . ASP A 1 156 ? -6.528 -6.428 4.560 1.00 90.88 156 ASP A CA 1
ATOM 1258 C C . ASP A 1 156 ? -7.027 -5.595 3.379 1.00 90.88 156 ASP A C 1
ATOM 1260 O O . ASP A 1 156 ? -8.218 -5.593 3.063 1.00 90.88 156 ASP A O 1
ATOM 1264 N N . PHE A 1 157 ? -6.113 -4.870 2.747 1.00 90.94 157 PHE A N 1
ATOM 1265 C CA . PHE A 1 157 ? -6.387 -4.008 1.599 1.00 90.94 157 PHE A CA 1
ATOM 1266 C C . PHE A 1 157 ? -5.759 -4.539 0.308 1.00 90.94 157 PHE A C 1
ATOM 1268 O O . PHE A 1 157 ? -5.837 -3.884 -0.725 1.00 90.94 157 PHE A O 1
ATOM 1275 N N . ARG A 1 158 ? -5.230 -5.770 0.301 1.00 91.38 158 ARG A N 1
ATOM 1276 C CA . ARG A 1 158 ? -4.639 -6.381 -0.907 1.00 91.38 158 ARG A CA 1
ATOM 1277 C C . ARG A 1 158 ? -5.648 -6.647 -2.022 1.00 91.38 158 ARG A C 1
ATOM 1279 O O . ARG A 1 158 ? -5.257 -6.871 -3.162 1.00 91.38 158 ARG A O 1
ATOM 1286 N N . ALA A 1 159 ? -6.936 -6.681 -1.683 1.00 88.50 159 ALA A N 1
ATOM 1287 C CA . ALA A 1 159 ? -8.029 -6.805 -2.642 1.00 88.50 159 ALA A CA 1
ATOM 1288 C C . ALA A 1 159 ? -8.511 -5.448 -3.190 1.00 88.50 159 ALA A C 1
ATOM 1290 O O . ALA A 1 159 ? -9.351 -5.434 -4.092 1.00 88.50 159 ALA A O 1
ATOM 1291 N N . ASP A 1 160 ? -8.028 -4.328 -2.642 1.00 91.19 160 ASP A N 1
ATOM 1292 C CA . ASP A 1 160 ? -8.364 -3.000 -3.142 1.00 91.19 160 ASP A CA 1
ATOM 1293 C C . ASP A 1 160 ? -7.679 -2.772 -4.503 1.00 91.19 160 ASP A C 1
ATOM 1295 O O . ASP A 1 160 ? -6.487 -3.053 -4.635 1.00 91.19 160 ASP A O 1
ATOM 1299 N N . PRO A 1 161 ? -8.391 -2.278 -5.532 1.00 88.19 161 PRO A N 1
ATOM 1300 C CA . PRO A 1 161 ? -7.816 -2.060 -6.860 1.00 88.19 161 PRO A CA 1
ATOM 1301 C C . PRO A 1 161 ? -6.706 -1.001 -6.894 1.00 88.19 161 PRO A C 1
ATOM 1303 O O . PRO A 1 161 ? -5.959 -0.953 -7.868 1.00 88.19 161 PRO A O 1
ATOM 1306 N N . LEU A 1 162 ? -6.607 -0.144 -5.874 1.00 88.50 162 LEU A N 1
ATOM 1307 C CA . LEU A 1 162 ? -5.529 0.834 -5.742 1.00 88.50 162 LEU A CA 1
ATOM 1308 C C . LEU A 1 162 ? -4.284 0.254 -5.058 1.00 88.50 162 LEU A C 1
ATOM 1310 O O . LEU A 1 162 ? -3.235 0.898 -5.050 1.00 88.50 162 LEU A O 1
ATOM 1314 N N . PHE A 1 163 ? -4.387 -0.942 -4.472 1.00 91.44 163 PHE A N 1
ATOM 1315 C CA . PHE A 1 163 ? -3.247 -1.645 -3.910 1.00 91.44 163 PHE A CA 1
ATOM 1316 C C . PHE A 1 163 ? -2.496 -2.409 -5.004 1.00 91.44 163 PHE A C 1
ATOM 1318 O O . PHE A 1 163 ? -3.081 -3.055 -5.872 1.00 91.44 163 PHE A O 1
ATOM 1325 N N . CYS A 1 164 ? -1.171 -2.375 -4.940 1.00 90.62 164 CYS A N 1
ATOM 1326 C CA . CYS A 1 164 ? -0.284 -3.038 -5.888 1.00 90.62 164 CYS A CA 1
ATOM 1327 C C . CYS A 1 164 ? 0.893 -3.671 -5.148 1.00 90.62 164 CYS A C 1
ATOM 1329 O O . CYS A 1 164 ? 1.183 -3.347 -3.999 1.00 90.62 164 CYS A O 1
ATOM 1331 N N . SER A 1 165 ? 1.629 -4.557 -5.815 1.00 89.62 165 SER A N 1
ATOM 1332 C CA . SER A 1 165 ? 2.784 -5.230 -5.205 1.00 89.62 165 SER A CA 1
ATOM 1333 C C . SER A 1 165 ? 3.942 -4.291 -4.845 1.00 89.62 165 SER A C 1
ATOM 1335 O O . SER A 1 165 ? 4.823 -4.690 -4.091 1.00 89.62 165 SER A O 1
ATOM 1337 N N . ALA A 1 166 ? 3.956 -3.072 -5.392 1.00 92.56 166 ALA A N 1
ATOM 1338 C CA . ALA A 1 166 ? 4.938 -2.026 -5.112 1.00 92.56 166 ALA A CA 1
ATOM 1339 C C . ALA A 1 166 ? 4.349 -0.870 -4.291 1.00 92.56 166 ALA A C 1
ATOM 1341 O O . ALA A 1 166 ? 4.813 0.264 -4.404 1.00 92.56 166 ALA A O 1
ATOM 1342 N N . PHE A 1 167 ? 3.281 -1.121 -3.533 1.00 94.50 167 PHE A N 1
ATOM 1343 C CA . PHE A 1 167 ? 2.617 -0.073 -2.776 1.00 94.50 167 PHE A CA 1
ATOM 1344 C C . PHE A 1 167 ? 3.551 0.501 -1.701 1.00 94.50 167 PHE A C 1
ATOM 1346 O O . PHE A 1 167 ? 4.145 -0.229 -0.906 1.00 94.50 167 PHE A O 1
ATOM 1353 N N . VAL A 1 168 ? 3.664 1.825 -1.680 1.00 95.31 168 VAL A N 1
ATOM 1354 C CA . VAL A 1 168 ? 4.412 2.591 -0.687 1.00 95.31 168 VAL A CA 1
ATOM 1355 C C . VAL A 1 168 ? 3.426 3.467 0.067 1.00 95.31 168 VAL A C 1
ATOM 1357 O O . VAL A 1 168 ? 2.892 4.438 -0.473 1.00 95.31 168 VAL A O 1
ATOM 1360 N N . ALA A 1 169 ? 3.189 3.123 1.328 1.00 96.25 169 ALA A N 1
ATOM 1361 C CA . ALA A 1 169 ? 2.386 3.912 2.241 1.00 96.25 169 ALA A CA 1
ATOM 1362 C C . ALA A 1 169 ? 3.136 5.192 2.641 1.00 96.25 169 ALA A C 1
ATOM 1364 O O . ALA A 1 169 ? 4.266 5.165 3.130 1.00 96.25 169 ALA A O 1
ATOM 1365 N N . GLU A 1 170 ? 2.481 6.330 2.450 1.00 95.81 170 GLU A N 1
ATOM 1366 C CA . GLU A 1 170 ? 2.976 7.658 2.817 1.00 95.81 170 GLU A CA 1
ATOM 1367 C C . GLU A 1 170 ? 2.365 8.140 4.134 1.00 95.81 170 GLU A C 1
ATOM 1369 O O . GLU A 1 170 ? 3.022 8.830 4.919 1.00 95.81 170 GLU A O 1
ATOM 1374 N N . GLU A 1 171 ? 1.101 7.787 4.373 1.00 96.62 171 GLU A N 1
ATOM 1375 C CA . GLU A 1 171 ? 0.343 8.153 5.563 1.00 96.62 171 GLU A CA 1
ATOM 1376 C C . GLU A 1 171 ? -0.620 7.022 5.935 1.00 96.62 171 GLU A C 1
ATOM 1378 O O . GLU A 1 171 ? -1.393 6.560 5.102 1.00 96.62 171 GLU A O 1
ATOM 1383 N N . VAL A 1 172 ? -0.625 6.618 7.203 1.00 95.19 172 VAL A N 1
ATOM 1384 C CA . VAL A 1 172 ? -1.627 5.700 7.760 1.00 95.19 172 VAL A CA 1
ATOM 1385 C C . VAL A 1 172 ? -2.334 6.414 8.900 1.00 95.19 172 VAL A C 1
ATOM 1387 O O . VAL A 1 172 ? -1.694 6.928 9.817 1.00 95.19 172 VAL A O 1
ATOM 1390 N N . THR A 1 173 ? -3.661 6.464 8.843 1.00 94.50 173 THR A N 1
ATOM 1391 C CA . THR A 1 173 ? -4.513 7.000 9.906 1.00 94.50 173 THR A CA 1
ATOM 1392 C C . THR A 1 173 ? -5.408 5.892 10.432 1.00 94.50 173 THR A C 1
ATOM 1394 O O . THR A 1 173 ? -6.114 5.254 9.659 1.00 94.50 173 THR A O 1
ATOM 1397 N N . ILE A 1 174 ? -5.394 5.679 11.743 1.00 91.88 174 ILE A N 1
ATOM 1398 C CA . ILE A 1 174 ? -6.167 4.637 12.421 1.00 91.88 174 ILE A CA 1
ATOM 1399 C C . ILE A 1 174 ? -7.042 5.319 13.462 1.00 91.88 174 ILE A C 1
ATOM 1401 O O . ILE A 1 174 ? -6.536 5.851 14.445 1.00 91.88 174 ILE A O 1
ATOM 1405 N N . GLY A 1 175 ? -8.348 5.338 13.226 1.00 90.19 175 GLY A N 1
ATOM 1406 C CA . GLY A 1 175 ? -9.355 5.844 14.147 1.00 90.19 175 GLY A CA 1
ATOM 1407 C C . GLY A 1 175 ? -10.025 4.695 14.888 1.00 90.19 175 GLY A C 1
ATOM 1408 O O . GLY A 1 175 ? -10.681 3.867 14.265 1.00 90.19 175 GLY A O 1
ATOM 1409 N N . ILE A 1 176 ? -9.901 4.657 16.210 1.00 86.06 176 ILE A N 1
ATOM 1410 C CA . ILE A 1 176 ? -10.572 3.680 17.071 1.00 86.06 176 ILE A CA 1
ATOM 1411 C C . ILE A 1 176 ? -11.603 4.419 17.915 1.00 86.06 176 ILE A C 1
ATOM 1413 O O . ILE A 1 176 ? -11.262 5.359 18.638 1.00 86.06 176 ILE A O 1
ATOM 1417 N N . ARG A 1 177 ? -12.868 4.006 17.814 1.00 83.31 177 ARG A N 1
ATOM 1418 C CA . ARG A 1 177 ? -13.961 4.581 18.602 1.00 83.31 177 ARG A CA 1
ATOM 1419 C C . ARG A 1 177 ? -14.215 3.756 19.855 1.00 83.31 177 ARG A C 1
ATOM 1421 O O . ARG A 1 177 ? -14.570 2.585 19.764 1.00 83.31 177 ARG A O 1
ATOM 1428 N N . GLU A 1 178 ? -14.125 4.411 21.004 1.00 76.94 178 GLU A N 1
ATOM 1429 C CA . GLU A 1 178 ? -14.366 3.858 22.332 1.00 76.94 178 GLU A CA 1
ATOM 1430 C C . GLU A 1 178 ? -15.614 4.481 22.984 1.00 76.94 178 GLU A C 1
ATOM 1432 O O . GLU A 1 178 ? -15.777 5.700 23.016 1.00 76.94 178 GLU A O 1
ATOM 1437 N N . TYR A 1 179 ? -16.485 3.654 23.565 1.00 71.12 179 TYR A N 1
ATOM 1438 C CA . TYR A 1 179 ? -17.717 4.071 24.250 1.00 71.12 179 TYR A CA 1
ATOM 1439 C C . TYR A 1 179 ? -17.632 4.103 25.774 1.00 71.12 179 TYR A C 1
ATOM 1441 O O . TYR A 1 179 ? -18.444 4.783 26.417 1.00 71.12 179 TYR A O 1
ATOM 1449 N N . PHE A 1 180 ? -16.724 3.324 26.355 1.00 68.19 180 PHE A N 1
ATOM 1450 C CA . PHE A 1 180 ? -16.613 3.156 27.794 1.00 68.19 180 PHE A CA 1
ATOM 1451 C C . PHE A 1 180 ? -15.210 2.705 28.192 1.00 68.19 180 PHE A C 1
ATOM 1453 O O . PHE A 1 180 ? -14.593 1.909 27.487 1.00 68.19 180 PHE A O 1
ATOM 1460 N N . ASN A 1 181 ? -14.777 3.233 29.336 1.00 64.19 181 ASN A N 1
ATOM 1461 C CA . ASN A 1 181 ? -13.566 2.865 30.043 1.00 64.19 181 ASN A CA 1
ATOM 1462 C C . ASN A 1 181 ? -13.728 3.206 31.527 1.00 64.19 181 ASN A C 1
ATOM 1464 O O . ASN A 1 181 ? -14.186 4.318 31.832 1.00 64.19 181 ASN A O 1
ATOM 1468 N N . ASP A 1 182 ? -13.396 2.291 32.433 1.00 65.75 182 ASP A N 1
ATOM 1469 C CA . ASP A 1 182 ? -13.482 2.510 33.876 1.00 65.75 182 ASP A CA 1
ATOM 1470 C C . ASP A 1 182 ? -12.174 3.010 34.517 1.00 65.75 182 ASP A C 1
ATOM 1472 O O . ASP A 1 182 ? -12.267 3.852 35.419 1.00 65.75 182 ASP A O 1
ATOM 1476 N N . ASP A 1 183 ? -10.998 2.620 34.011 1.00 66.38 183 ASP A N 1
ATOM 1477 C CA . ASP A 1 183 ? -9.690 3.227 34.309 1.00 66.38 183 ASP A CA 1
ATOM 1478 C C . ASP A 1 183 ? -8.702 2.997 33.137 1.00 66.38 183 ASP A C 1
ATOM 1480 O O . ASP A 1 183 ? -8.590 1.930 32.556 1.00 66.38 183 ASP A O 1
ATOM 1484 N N . VAL A 1 184 ? -7.991 4.036 32.703 1.00 60.84 184 VAL A N 1
ATOM 1485 C CA . VAL A 1 184 ? -7.289 4.055 31.391 1.00 60.84 184 VAL A CA 1
ATOM 1486 C C . VAL A 1 184 ? -5.787 3.842 31.491 1.00 60.84 184 VAL A C 1
ATOM 1488 O O . VAL A 1 184 ? -5.077 3.941 30.492 1.00 60.84 184 VAL A O 1
ATOM 1491 N N . GLN A 1 185 ? -5.254 3.645 32.694 1.00 66.12 185 GLN A N 1
ATOM 1492 C CA . GLN A 1 185 ? -3.811 3.790 32.898 1.00 66.12 185 GLN A CA 1
ATOM 1493 C C . GLN A 1 185 ? -2.985 2.625 32.354 1.00 66.12 185 GLN A C 1
ATOM 1495 O O . GLN A 1 185 ? -1.757 2.730 32.343 1.00 66.12 185 GLN A O 1
ATOM 1500 N N . THR A 1 186 ? -3.618 1.543 31.898 1.00 76.88 186 THR A N 1
ATOM 1501 C CA . THR A 1 186 ? -2.902 0.339 31.475 1.00 76.88 186 THR A CA 1
ATOM 1502 C C . THR A 1 186 ? -3.261 -0.171 30.087 1.00 76.88 186 THR A C 1
ATOM 1504 O O . THR A 1 186 ? -2.504 -0.998 29.599 1.00 76.88 186 THR A O 1
ATOM 1507 N N . ILE A 1 187 ? -4.315 0.300 29.407 1.00 84.38 187 ILE A N 1
ATOM 1508 C CA . ILE A 1 187 ? -4.666 -0.232 28.075 1.00 84.38 187 ILE A CA 1
ATOM 1509 C C . ILE A 1 187 ? -3.562 0.079 27.065 1.00 84.38 187 ILE A C 1
ATOM 1511 O O . ILE A 1 187 ? -3.183 1.239 26.862 1.00 84.38 187 ILE A O 1
ATOM 1515 N N . THR A 1 188 ? -3.094 -0.965 26.383 1.00 89.25 188 THR A N 1
ATOM 1516 C CA . THR A 1 188 ? -2.140 -0.835 25.282 1.00 89.25 188 THR A CA 1
ATOM 1517 C C . THR A 1 188 ? -2.753 -1.299 23.968 1.00 89.25 188 THR A C 1
ATOM 1519 O O . THR A 1 188 ? -3.555 -2.233 23.918 1.00 89.25 188 THR A O 1
ATOM 1522 N N . ILE A 1 189 ? -2.390 -0.606 22.891 1.00 89.69 189 ILE A N 1
ATOM 1523 C CA . ILE A 1 189 ? -2.731 -0.980 21.520 1.00 89.69 189 ILE A CA 1
ATOM 1524 C C . ILE A 1 189 ? -1.439 -1.307 20.798 1.00 89.69 189 ILE A C 1
ATOM 1526 O O . ILE A 1 189 ? -0.541 -0.478 20.740 1.00 89.69 189 ILE A O 1
ATOM 1530 N N . GLU A 1 190 ? -1.351 -2.498 20.234 1.00 93.88 190 GLU A N 1
ATOM 1531 C CA . GLU A 1 190 ? -0.264 -2.906 19.360 1.00 93.88 190 GLU A CA 1
ATOM 1532 C C . GLU A 1 190 ? -0.709 -2.745 17.905 1.00 93.88 190 GLU A C 1
ATOM 1534 O O . GLU A 1 190 ? -1.752 -3.275 17.523 1.00 93.88 190 GLU A O 1
ATOM 1539 N N . ILE A 1 191 ? 0.051 -2.003 17.102 1.00 93.69 191 ILE A N 1
ATOM 1540 C CA . ILE A 1 191 ? -0.194 -1.825 15.665 1.00 93.69 191 ILE A CA 1
ATOM 1541 C C . ILE A 1 191 ? 1.029 -2.337 14.920 1.00 93.69 191 ILE A C 1
ATOM 1543 O O . ILE A 1 191 ? 2.114 -1.780 15.060 1.00 93.69 191 ILE A O 1
ATOM 1547 N N . ASP A 1 192 ? 0.857 -3.438 14.193 1.00 94.31 192 ASP A N 1
ATOM 1548 C CA . ASP A 1 192 ? 1.916 -4.158 13.474 1.00 94.31 192 ASP A CA 1
ATOM 1549 C C . ASP A 1 192 ? 3.188 -4.392 14.306 1.00 94.31 192 ASP A C 1
ATOM 1551 O O . ASP A 1 192 ? 4.317 -4.265 13.834 1.00 94.31 192 ASP A O 1
ATOM 1555 N N . GLY A 1 193 ? 2.993 -4.767 15.573 1.00 92.88 193 GLY A N 1
ATOM 1556 C CA . GLY A 1 193 ? 4.068 -5.066 16.521 1.00 92.88 193 GLY A CA 1
ATOM 1557 C C . GLY A 1 193 ? 4.577 -3.866 17.323 1.00 92.88 193 GLY A C 1
ATOM 1558 O O . GLY A 1 193 ? 5.352 -4.061 18.260 1.00 92.88 193 GLY A O 1
ATOM 1559 N N . GLU A 1 194 ? 4.141 -2.644 17.008 1.00 92.12 194 GLU A N 1
ATOM 1560 C CA . GLU A 1 194 ? 4.489 -1.440 17.767 1.00 92.12 194 GLU A CA 1
ATOM 1561 C C . GLU A 1 194 ? 3.444 -1.162 18.850 1.00 92.12 194 GLU A C 1
ATOM 1563 O O . GLU A 1 194 ? 2.272 -0.911 18.565 1.00 92.12 194 GLU A O 1
ATOM 1568 N N . GLU A 1 195 ? 3.869 -1.194 20.113 1.00 93.19 195 GLU A N 1
ATOM 1569 C CA . GLU A 1 195 ? 2.989 -0.947 21.255 1.00 93.19 195 GLU A CA 1
ATOM 1570 C C . GLU A 1 195 ? 2.827 0.555 21.525 1.00 93.19 195 GLU A C 1
ATOM 1572 O O . GLU A 1 195 ? 3.789 1.311 21.675 1.00 93.19 195 GLU A O 1
ATOM 1577 N N . MET A 1 196 ? 1.576 0.982 21.640 1.00 89.69 196 MET A N 1
ATOM 1578 C CA . MET A 1 196 ? 1.160 2.344 21.919 1.00 89.69 196 MET A CA 1
ATOM 1579 C C . MET A 1 196 ? 0.282 2.390 23.162 1.00 89.69 196 MET A C 1
ATOM 1581 O O . MET A 1 196 ? -0.529 1.502 23.423 1.00 89.69 196 MET A O 1
ATOM 1585 N N . ASN A 1 197 ? 0.411 3.478 23.916 1.00 86.00 197 ASN A N 1
ATOM 1586 C CA . ASN A 1 197 ? -0.458 3.729 25.057 1.00 86.00 197 ASN A CA 1
ATOM 1587 C C . ASN A 1 197 ? -1.764 4.355 24.584 1.00 86.00 197 ASN A C 1
ATOM 1589 O O . ASN A 1 197 ? -1.756 5.332 23.829 1.00 86.00 197 ASN A O 1
ATOM 1593 N N . PHE A 1 198 ? -2.874 3.831 25.085 1.00 78.19 198 PHE A N 1
ATOM 1594 C CA . PHE A 1 198 ? -4.181 4.416 24.860 1.00 78.19 198 PHE A CA 1
ATOM 1595 C C . PHE A 1 198 ? -4.327 5.660 25.747 1.00 78.19 198 PHE A C 1
ATOM 1597 O O . PHE A 1 198 ? -4.313 5.571 26.974 1.00 78.19 198 PHE A O 1
ATOM 1604 N N . VAL A 1 199 ? -4.413 6.851 25.148 1.00 76.38 199 VAL A N 1
ATOM 1605 C CA . VAL A 1 199 ? -4.451 8.107 25.915 1.00 76.38 199 VAL A CA 1
ATOM 1606 C C . VAL A 1 199 ? -5.883 8.591 26.039 1.00 76.38 199 VAL A C 1
ATOM 1608 O O . VAL A 1 199 ? -6.498 9.037 25.071 1.00 76.38 199 VAL A O 1
ATOM 1611 N N . GLN A 1 200 ? -6.405 8.577 27.261 1.00 68.62 200 GLN A N 1
ATOM 1612 C CA . GLN A 1 200 ? -7.732 9.109 27.529 1.00 68.62 200 GLN A CA 1
ATOM 1613 C C . GLN A 1 200 ? -7.779 10.627 27.332 1.00 68.62 200 GLN A C 1
ATOM 1615 O O . GLN A 1 200 ? -7.333 11.406 28.174 1.00 68.62 200 GLN A O 1
ATOM 1620 N N . ASN A 1 201 ? -8.415 11.052 26.245 1.00 67.19 201 ASN A N 1
ATOM 1621 C CA . ASN A 1 201 ? -8.669 12.459 25.944 1.00 67.19 201 ASN A CA 1
ATOM 1622 C C . ASN A 1 201 ? -10.076 12.896 26.388 1.00 67.19 201 ASN A C 1
ATOM 1624 O O . ASN A 1 201 ? -10.812 13.529 25.635 1.00 67.19 201 ASN A O 1
ATOM 1628 N N . GLY A 1 202 ? -10.472 12.556 27.618 1.00 68.81 202 GLY A N 1
ATOM 1629 C CA . GLY A 1 202 ? -11.742 12.993 28.206 1.00 68.81 202 GLY A CA 1
ATOM 1630 C C . GLY A 1 202 ? -12.493 11.905 28.966 1.00 68.81 202 GLY A C 1
ATOM 1631 O O . GLY A 1 202 ? -12.029 10.787 29.120 1.00 68.81 202 GLY A O 1
ATOM 1632 N N . ILE A 1 203 ? -13.682 12.234 29.470 1.00 68.19 203 ILE A N 1
ATOM 1633 C CA . ILE A 1 203 ? -14.526 11.250 30.157 1.00 68.19 203 ILE A CA 1
ATOM 1634 C C . ILE A 1 203 ? -15.366 10.541 29.099 1.00 68.19 203 ILE A C 1
ATOM 1636 O O . ILE A 1 203 ? -16.326 11.131 28.597 1.00 68.19 203 ILE A O 1
ATOM 1640 N N . SER A 1 204 ? -15.029 9.286 28.799 1.00 65.31 204 SER A N 1
ATOM 1641 C CA . SER A 1 204 ? -15.841 8.448 27.918 1.00 65.31 204 SER A CA 1
ATOM 1642 C C . SER A 1 204 ? -17.211 8.239 28.557 1.00 65.31 204 SER A C 1
ATOM 1644 O O . SER A 1 204 ? -17.341 7.808 29.707 1.00 65.31 204 SER A O 1
ATOM 1646 N N . ARG A 1 205 ? -18.264 8.642 27.850 1.00 70.69 205 ARG A N 1
ATOM 1647 C CA . ARG A 1 205 ? -19.650 8.386 28.244 1.00 70.69 205 ARG A CA 1
ATOM 1648 C C . ARG A 1 205 ? -20.378 7.925 27.010 1.00 70.69 205 ARG A C 1
ATOM 1650 O O . ARG A 1 205 ? -20.136 8.430 25.928 1.00 70.69 205 ARG A O 1
ATOM 1657 N N . CYS A 1 206 ? -21.408 7.118 27.183 1.00 67.81 206 CYS A N 1
ATOM 1658 C CA . CYS A 1 206 ? -22.164 6.603 26.048 1.00 67.81 206 CYS A CA 1
ATOM 1659 C C . CYS A 1 206 ? -22.805 7.626 25.091 1.00 67.81 206 CYS A C 1
ATOM 1661 O O . CYS A 1 206 ? -23.306 7.236 24.043 1.00 67.81 206 CYS A O 1
ATOM 1663 N N . GLN A 1 207 ? -22.883 8.907 25.461 1.00 71.50 207 GLN A N 1
ATOM 1664 C CA . GLN A 1 207 ? -23.352 9.977 24.569 1.00 71.50 207 GLN A CA 1
ATOM 1665 C C . GLN A 1 207 ? -22.212 10.657 23.797 1.00 71.50 207 GLN A C 1
ATOM 1667 O O . GLN A 1 207 ? -22.480 11.366 22.835 1.00 71.50 207 GLN A O 1
ATOM 1672 N N . TYR A 1 208 ? -20.972 10.456 24.236 1.00 75.00 208 TYR A N 1
ATOM 1673 C CA . TYR A 1 208 ? -19.761 11.101 23.749 1.00 75.00 208 TYR A CA 1
ATOM 1674 C C . TYR A 1 208 ? -18.652 10.042 23.686 1.00 75.00 208 TYR A C 1
ATOM 1676 O O . TYR A 1 208 ? -17.832 9.972 24.608 1.00 75.00 208 TYR A O 1
ATOM 1684 N N . PRO A 1 209 ? -18.671 9.161 22.667 1.00 76.00 209 PRO A N 1
ATOM 1685 C CA . PRO A 1 209 ? -17.582 8.218 22.479 1.00 76.00 209 PRO A CA 1
ATOM 1686 C C . PRO A 1 209 ? -16.278 8.982 22.228 1.00 76.00 209 PRO A C 1
ATOM 1688 O O . PRO A 1 209 ? -16.280 10.055 21.617 1.00 76.00 209 PRO A O 1
ATOM 1691 N N . ILE A 1 210 ? -15.168 8.432 22.705 1.00 79.19 210 ILE A N 1
ATOM 1692 C CA . ILE A 1 210 ? -13.831 8.956 22.435 1.00 79.19 210 ILE A CA 1
ATOM 1693 C C . ILE A 1 210 ? -13.353 8.326 21.133 1.00 79.19 210 ILE A C 1
ATOM 1695 O O . ILE A 1 210 ? -13.411 7.112 20.969 1.00 79.19 210 ILE A O 1
ATOM 1699 N N . ILE A 1 211 ? -12.878 9.146 20.200 1.00 83.38 211 ILE A N 1
ATOM 1700 C CA . ILE A 1 211 ? -12.168 8.659 19.018 1.00 83.38 211 ILE A CA 1
ATOM 1701 C C . ILE A 1 211 ? -10.685 8.887 19.272 1.00 83.38 211 ILE A C 1
ATOM 1703 O O . ILE A 1 211 ? -10.252 10.028 19.446 1.00 83.38 211 ILE A O 1
ATOM 1707 N N . GLN A 1 212 ? -9.917 7.804 19.313 1.00 85.56 212 GLN A N 1
ATOM 1708 C CA . GLN A 1 212 ? -8.463 7.879 19.313 1.00 85.56 212 GLN A CA 1
ATOM 1709 C C . GLN A 1 212 ? -7.957 7.716 17.894 1.00 85.56 212 GLN A C 1
ATOM 1711 O O . GLN A 1 212 ? -8.288 6.744 17.220 1.00 85.56 212 GLN A O 1
ATOM 1716 N N . THR A 1 213 ? -7.159 8.684 17.457 1.00 90.50 213 THR A N 1
ATOM 1717 C CA . THR A 1 213 ? -6.593 8.703 16.115 1.00 90.50 213 THR A CA 1
ATOM 1718 C C . THR A 1 213 ? -5.084 8.567 16.205 1.00 90.50 213 THR A C 1
ATOM 1720 O O . THR A 1 213 ? -4.409 9.439 16.752 1.00 90.50 213 THR A O 1
ATOM 1723 N N . PHE A 1 214 ? -4.559 7.497 15.624 1.00 90.75 214 PHE A N 1
ATOM 1724 C CA . PHE A 1 214 ? -3.132 7.276 15.438 1.00 90.75 214 PHE A CA 1
ATOM 1725 C C . PHE A 1 214 ? -2.773 7.666 14.012 1.00 90.75 214 PHE A C 1
ATOM 1727 O O . PHE A 1 214 ? -3.454 7.265 13.068 1.00 90.75 214 PHE A O 1
ATOM 1734 N N . LYS A 1 215 ? -1.732 8.483 13.855 1.00 94.50 215 LYS A N 1
ATOM 1735 C CA . LYS A 1 215 ? -1.276 8.953 12.549 1.00 94.50 215 LYS A CA 1
ATOM 1736 C C . LYS A 1 215 ? 0.204 8.649 12.376 1.00 94.50 215 LYS A C 1
ATOM 1738 O O . LYS A 1 215 ? 1.031 9.156 13.131 1.00 94.50 215 LYS A O 1
ATOM 1743 N N . PHE A 1 216 ? 0.509 7.887 11.338 1.00 94.81 216 PHE A N 1
ATOM 1744 C CA . PHE A 1 216 ? 1.852 7.516 10.921 1.00 94.81 216 PHE A CA 1
ATOM 1745 C C . PHE A 1 216 ? 2.137 8.151 9.564 1.00 94.81 216 PHE A C 1
ATOM 1747 O O . PHE A 1 216 ? 1.249 8.226 8.717 1.00 94.81 216 PHE A O 1
ATOM 1754 N N . VAL A 1 217 ? 3.356 8.648 9.368 1.00 95.19 217 VAL A N 1
ATOM 1755 C CA . VAL A 1 217 ? 3.789 9.317 8.131 1.00 95.19 217 VAL A CA 1
ATOM 1756 C C . VAL A 1 217 ? 5.205 8.897 7.737 1.00 95.19 217 VAL A C 1
ATOM 1758 O O . VAL A 1 217 ? 6.040 8.607 8.601 1.00 95.19 217 VAL A O 1
ATOM 1761 N N . GLY A 1 218 ? 5.498 8.897 6.437 1.00 93.81 218 GLY A N 1
ATOM 1762 C CA . GLY A 1 218 ? 6.815 8.530 5.909 1.00 93.81 218 GLY A CA 1
ATOM 1763 C C . GLY A 1 218 ? 7.214 7.106 6.303 1.00 93.81 218 GLY A C 1
ATOM 1764 O O . GLY A 1 218 ? 6.391 6.200 6.251 1.00 93.81 218 GLY A O 1
ATOM 1765 N N . GLU A 1 219 ? 8.454 6.895 6.759 1.00 94.62 219 GLU A N 1
ATOM 1766 C CA . GLU A 1 219 ? 8.930 5.551 7.140 1.00 94.62 219 GLU A CA 1
ATOM 1767 C C . GLU A 1 219 ? 8.079 4.886 8.230 1.00 94.62 219 GLU A C 1
ATOM 1769 O O . GLU A 1 219 ? 7.920 3.668 8.217 1.00 94.62 219 GLU A O 1
ATOM 1774 N N . SER A 1 220 ? 7.470 5.665 9.132 1.00 95.06 220 SER A N 1
ATOM 1775 C CA . SER A 1 220 ? 6.587 5.106 10.166 1.00 95.06 220 SER A CA 1
ATOM 1776 C C . SER A 1 220 ? 5.287 4.521 9.611 1.00 95.06 220 SER A C 1
ATOM 1778 O O . SER A 1 220 ? 4.652 3.753 10.314 1.00 95.06 220 SER A O 1
ATOM 1780 N N . ALA A 1 221 ? 4.893 4.853 8.376 1.00 96.50 221 ALA A N 1
ATOM 1781 C CA . ALA A 1 221 ? 3.734 4.276 7.692 1.00 96.50 221 ALA A CA 1
ATOM 1782 C C . ALA A 1 221 ? 4.076 2.990 6.913 1.00 96.50 221 ALA A C 1
ATOM 1784 O O . ALA A 1 221 ? 3.172 2.302 6.448 1.00 96.50 221 ALA A O 1
ATOM 1785 N N . SER A 1 222 ? 5.366 2.648 6.778 1.00 95.88 222 SER A N 1
ATOM 1786 C CA . SER A 1 222 ? 5.834 1.556 5.908 1.00 95.88 222 SER A CA 1
ATOM 1787 C C . SER A 1 222 ? 5.360 0.161 6.317 1.00 95.88 222 SER A C 1
ATOM 1789 O O . SER A 1 222 ? 5.404 -0.750 5.491 1.00 95.88 222 SER A O 1
ATOM 1791 N N . PHE A 1 223 ? 4.863 -0.010 7.548 1.00 96.00 223 PHE A N 1
ATOM 1792 C CA . PHE A 1 223 ? 4.228 -1.259 7.974 1.00 96.00 223 PHE A CA 1
ATOM 1793 C C . PHE A 1 223 ? 3.036 -1.628 7.081 1.00 96.00 223 PHE A C 1
ATOM 1795 O O . PHE A 1 223 ? 2.810 -2.802 6.839 1.00 96.00 223 PHE A O 1
ATOM 1802 N N . ALA A 1 224 ? 2.346 -0.641 6.502 1.00 96.25 224 ALA A N 1
ATOM 1803 C CA . ALA A 1 224 ? 1.203 -0.866 5.625 1.00 96.25 224 ALA A CA 1
ATOM 1804 C C . ALA A 1 224 ? 1.586 -1.256 4.182 1.00 96.25 224 ALA A C 1
ATOM 1806 O O . ALA A 1 224 ? 0.703 -1.484 3.357 1.00 96.25 224 ALA A O 1
ATOM 1807 N N . ASN A 1 225 ? 2.877 -1.326 3.835 1.00 96.06 225 ASN A N 1
ATOM 1808 C CA . ASN A 1 225 ? 3.315 -1.641 2.467 1.00 96.06 225 ASN A CA 1
ATOM 1809 C C . ASN A 1 225 ? 2.943 -3.067 2.029 1.00 96.06 225 ASN A C 1
ATOM 1811 O O . ASN A 1 225 ? 2.853 -3.337 0.834 1.00 96.06 225 ASN A O 1
ATOM 1815 N N . ASP A 1 226 ? 2.740 -3.992 2.969 1.00 95.19 226 ASP A N 1
ATOM 1816 C CA . ASP A 1 226 ? 2.401 -5.387 2.664 1.00 95.19 226 ASP A CA 1
ATOM 1817 C C . ASP A 1 226 ? 0.894 -5.622 2.442 1.00 95.19 226 ASP A C 1
ATOM 1819 O O . ASP A 1 226 ? 0.478 -6.733 2.091 1.00 95.19 226 ASP A O 1
ATOM 1823 N N . GLY A 1 227 ? 0.077 -4.577 2.597 1.00 94.00 227 GLY A N 1
ATOM 1824 C CA . GLY A 1 227 ? -1.363 -4.669 2.413 1.00 94.00 227 GLY A CA 1
ATOM 1825 C C . GLY A 1 227 ? -2.135 -5.111 3.654 1.00 94.00 227 GLY A C 1
ATOM 1826 O O . GLY A 1 227 ? -3.350 -5.303 3.562 1.00 94.00 227 GLY A O 1
ATOM 1827 N N . LEU A 1 228 ? -1.448 -5.330 4.778 1.00 94.94 228 LEU A N 1
ATOM 1828 C CA . LEU A 1 228 ? -2.003 -5.850 6.017 1.00 94.94 228 LEU A CA 1
ATOM 1829 C C . LEU A 1 228 ? -1.672 -4.904 7.168 1.00 94.94 228 LEU A C 1
ATOM 1831 O O . LEU A 1 228 ? -0.535 -4.498 7.346 1.00 94.94 228 LEU A O 1
ATOM 1835 N N . ILE A 1 229 ? -2.674 -4.573 7.979 1.00 94.06 229 ILE A N 1
ATOM 1836 C CA . ILE A 1 229 ? -2.456 -3.852 9.237 1.00 94.06 229 ILE A CA 1
ATOM 1837 C C . ILE A 1 229 ? -3.067 -4.667 10.363 1.00 94.06 229 ILE A C 1
ATOM 1839 O O . ILE A 1 229 ? -4.291 -4.827 10.432 1.00 94.06 229 ILE A O 1
ATOM 1843 N N . ASN A 1 230 ? -2.213 -5.206 11.225 1.00 93.75 230 ASN A N 1
ATOM 1844 C CA . ASN A 1 230 ? -2.594 -5.994 12.387 1.00 93.75 230 ASN A CA 1
ATOM 1845 C C . ASN A 1 230 ? -2.750 -5.061 13.582 1.00 93.75 230 ASN A C 1
ATOM 1847 O O . ASN A 1 230 ? -1.820 -4.347 13.947 1.00 93.75 230 ASN A O 1
ATOM 1851 N N . ILE A 1 231 ? -3.916 -5.087 14.217 1.00 91.69 231 ILE A N 1
ATOM 1852 C CA . ILE A 1 231 ? -4.179 -4.289 15.411 1.00 91.69 231 ILE A CA 1
ATOM 1853 C C . ILE A 1 231 ? -4.560 -5.234 16.538 1.00 91.69 231 ILE A C 1
ATOM 1855 O O . ILE A 1 231 ? -5.446 -6.072 16.368 1.00 91.69 231 ILE A O 1
ATOM 1859 N N . SER A 1 232 ? -3.896 -5.093 17.683 1.00 90.88 232 SER A N 1
ATOM 1860 C CA . SER A 1 232 ? -4.202 -5.810 18.916 1.00 90.88 232 SER A CA 1
ATOM 1861 C C . SER A 1 232 ? -4.506 -4.828 20.040 1.00 90.88 232 SER A C 1
ATOM 1863 O O . SER A 1 232 ? -3.775 -3.863 20.237 1.00 90.88 232 SER A O 1
ATOM 1865 N N . VAL A 1 233 ? -5.573 -5.061 20.797 1.00 87.88 233 VAL A N 1
ATOM 1866 C CA . VAL A 1 233 ? -5.909 -4.277 21.992 1.00 87.88 233 VAL A CA 1
ATOM 1867 C C . VAL A 1 233 ? -5.770 -5.174 23.207 1.00 87.88 233 VAL A C 1
ATOM 1869 O O . VAL A 1 233 ? -6.370 -6.250 23.255 1.00 87.88 233 VAL A O 1
ATOM 1872 N N . LYS A 1 234 ? -4.974 -4.719 24.176 1.00 88.44 234 LYS A N 1
ATOM 1873 C CA . LYS A 1 234 ? -4.704 -5.407 25.438 1.00 88.44 234 LYS A CA 1
ATOM 1874 C C . LYS A 1 234 ? -5.365 -4.625 26.567 1.00 88.44 234 LYS A C 1
ATOM 1876 O O . LYS A 1 234 ? -5.001 -3.481 26.839 1.00 88.44 234 LYS A O 1
ATOM 1881 N N . GLU A 1 235 ? -6.338 -5.257 27.217 1.00 83.44 235 GLU A N 1
ATOM 1882 C CA . GLU A 1 235 ? -7.128 -4.648 28.296 1.00 83.44 235 GLU A CA 1
ATOM 1883 C C . GLU A 1 235 ? -6.302 -4.364 29.558 1.00 83.44 235 GLU A C 1
ATOM 1885 O O . GLU A 1 235 ? -6.564 -3.388 30.249 1.00 83.44 235 GLU A O 1
ATOM 1890 N N . ASN A 1 236 ? -5.291 -5.192 29.855 1.00 83.81 236 ASN A N 1
ATOM 1891 C CA . ASN A 1 236 ? -4.387 -5.028 31.005 1.00 83.81 236 ASN A CA 1
ATOM 1892 C C . ASN A 1 236 ? -5.119 -4.733 32.334 1.00 83.81 236 ASN A C 1
ATOM 1894 O O . ASN A 1 236 ? -4.690 -3.889 33.128 1.00 83.81 236 ASN A O 1
ATOM 1898 N N . GLY A 1 237 ? -6.221 -5.448 32.563 1.00 76.88 237 GLY A N 1
ATOM 1899 C CA . GLY A 1 237 ? -7.043 -5.394 33.767 1.00 76.88 237 GLY A CA 1
ATOM 1900 C C . GLY A 1 237 ? -8.272 -4.488 33.687 1.00 76.88 237 GLY A C 1
ATOM 1901 O O . GLY A 1 237 ? -9.047 -4.501 34.643 1.00 76.88 237 GLY A O 1
ATOM 1902 N N . GLU A 1 238 ? -8.459 -3.755 32.587 1.00 75.88 238 GLU A N 1
ATOM 1903 C CA . GLU A 1 238 ? -9.480 -2.704 32.443 1.00 75.88 238 GLU A CA 1
ATOM 1904 C C . GLU A 1 238 ? -10.677 -3.132 31.580 1.00 75.88 238 GLU A C 1
ATOM 1906 O O . GLU A 1 238 ? -10.573 -4.015 30.726 1.00 75.88 238 GLU A O 1
ATOM 1911 N N . GLU A 1 239 ? -11.835 -2.488 31.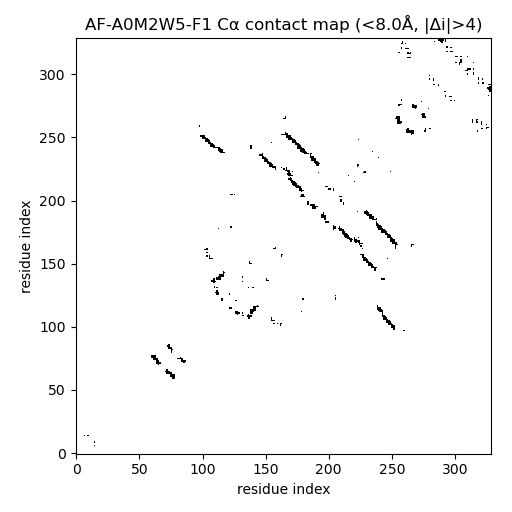772 1.00 74.44 239 GLU A N 1
ATOM 1912 C CA . GLU A 1 239 ? -13.024 -2.719 30.946 1.00 74.44 239 GLU A CA 1
ATOM 1913 C C . GLU A 1 239 ? -13.075 -1.714 29.782 1.00 74.44 239 GLU A C 1
ATOM 1915 O O . GLU A 1 239 ? -13.553 -0.588 29.932 1.00 74.44 239 GLU A O 1
ATOM 1920 N N . VAL A 1 240 ? -12.633 -2.130 28.590 1.00 74.75 240 VAL A N 1
ATOM 1921 C CA . VAL A 1 240 ? -12.703 -1.302 27.372 1.00 74.75 240 VAL A CA 1
ATOM 1922 C C . VAL A 1 240 ? -13.886 -1.680 26.495 1.00 74.75 240 VAL A C 1
ATOM 1924 O O . VAL A 1 240 ? -14.253 -2.845 26.387 1.00 74.75 240 VAL A O 1
ATOM 1927 N N . ALA A 1 241 ? -14.455 -0.686 25.820 1.00 75.12 241 ALA A N 1
ATOM 1928 C CA . ALA A 1 241 ? -15.561 -0.856 24.894 1.00 75.12 241 ALA A CA 1
ATOM 1929 C C . ALA A 1 241 ? -15.309 -0.162 23.558 1.00 75.12 241 ALA A C 1
ATOM 1931 O O . ALA A 1 241 ? -15.536 1.039 23.423 1.00 75.12 241 ALA A O 1
ATOM 1932 N N . LEU A 1 242 ? -14.870 -0.917 22.562 1.00 76.56 242 LEU A N 1
ATOM 1933 C CA . LEU A 1 242 ? -14.698 -0.492 21.181 1.00 76.56 242 LEU A CA 1
ATOM 1934 C C . LEU A 1 242 ? -15.968 -0.700 20.354 1.00 76.56 242 LEU A C 1
ATOM 1936 O O . LEU A 1 242 ? -16.752 -1.607 20.609 1.00 76.56 242 LEU A O 1
ATOM 1940 N N . ASP A 1 243 ? -16.167 0.158 19.365 1.00 74.38 243 ASP A N 1
ATOM 1941 C CA . ASP A 1 243 ? -17.288 0.066 18.425 1.00 74.38 243 ASP A CA 1
ATOM 1942 C C . ASP A 1 243 ? -16.782 -0.166 16.998 1.00 74.38 243 ASP A C 1
ATOM 1944 O O . ASP A 1 243 ? -17.149 -1.141 16.351 1.00 74.38 243 ASP A O 1
ATOM 1948 N N . TYR A 1 244 ? -15.857 0.675 16.533 1.00 80.06 244 TYR A N 1
ATOM 1949 C CA . TYR A 1 244 ? -15.215 0.467 15.241 1.00 80.06 244 TYR A CA 1
ATOM 1950 C C . TYR A 1 244 ? -13.737 0.837 15.266 1.00 80.06 244 TYR A C 1
ATOM 1952 O O . TYR A 1 244 ? -13.277 1.648 16.079 1.00 80.06 244 TYR A O 1
ATOM 1960 N N . SER A 1 245 ? -13.025 0.280 14.291 1.00 85.31 245 SER A N 1
ATOM 1961 C CA . SER A 1 245 ? -11.703 0.689 13.848 1.00 85.31 245 SER A CA 1
ATOM 1962 C C . SER A 1 245 ? -11.761 1.055 12.364 1.00 85.31 245 SER A C 1
ATOM 1964 O O . SER A 1 245 ? -12.140 0.251 11.511 1.00 85.31 245 SER A O 1
ATOM 1966 N N . LEU A 1 246 ? -11.430 2.305 12.060 1.00 87.62 246 LEU A N 1
ATOM 1967 C CA . LEU A 1 246 ? -11.338 2.842 10.711 1.00 87.62 246 LEU A CA 1
ATOM 1968 C C . LEU A 1 246 ? -9.868 3.065 10.386 1.00 87.62 246 LEU A C 1
ATOM 1970 O O . LEU A 1 246 ? -9.205 3.863 11.043 1.00 87.62 246 LEU A O 1
ATOM 1974 N N . VAL A 1 247 ? -9.382 2.409 9.344 1.00 90.38 247 VAL A N 1
ATOM 1975 C CA . VAL A 1 247 ? -8.031 2.593 8.829 1.00 90.38 247 VAL A CA 1
ATOM 1976 C C . VAL A 1 247 ? -8.104 3.273 7.473 1.00 90.38 247 VAL A C 1
ATOM 1978 O O . VAL A 1 247 ? -8.869 2.880 6.595 1.00 90.38 247 VAL A O 1
ATOM 1981 N N . THR A 1 248 ? -7.299 4.310 7.297 1.00 92.31 248 THR A N 1
ATOM 1982 C CA . THR A 1 248 ? -7.090 4.992 6.023 1.00 92.31 248 THR A CA 1
ATOM 1983 C C . THR A 1 248 ? -5.609 4.957 5.703 1.00 92.31 248 THR A C 1
ATOM 1985 O O . THR A 1 248 ? -4.799 5.450 6.486 1.00 92.31 248 THR A O 1
ATOM 1988 N N . VAL A 1 249 ? -5.260 4.396 4.553 1.00 93.88 249 VAL A N 1
ATOM 1989 C CA . VAL A 1 249 ? -3.891 4.334 4.046 1.00 93.88 249 VAL A CA 1
ATOM 1990 C C . VAL A 1 249 ? -3.811 5.213 2.811 1.00 93.88 249 VAL A C 1
ATOM 1992 O O . VAL A 1 249 ? -4.554 5.010 1.855 1.00 93.88 249 VAL A O 1
ATOM 1995 N N . LYS A 1 250 ? -2.919 6.198 2.827 1.00 95.69 250 LYS A N 1
ATOM 1996 C CA . LYS A 1 250 ? -2.536 6.953 1.638 1.00 95.69 250 LYS A CA 1
ATOM 1997 C C . LYS A 1 250 ? -1.180 6.478 1.167 1.00 95.69 250 LYS A C 1
ATOM 1999 O O . LYS A 1 250 ? -0.261 6.359 1.977 1.00 95.69 250 LYS A O 1
ATOM 2004 N N . GLY A 1 251 ? -1.050 6.237 -0.124 1.00 94.75 251 GLY A N 1
ATOM 2005 C CA . GLY A 1 251 ? 0.196 5.782 -0.719 1.00 94.75 251 GLY A CA 1
ATOM 2006 C C . GLY A 1 251 ? 0.158 5.835 -2.233 1.00 94.75 251 GLY A C 1
ATOM 2007 O O . GLY A 1 251 ? -0.769 6.382 -2.822 1.00 94.75 251 GLY A O 1
ATOM 2008 N N . HIS A 1 252 ? 1.169 5.269 -2.867 1.00 93.38 252 HIS A N 1
ATOM 2009 C CA . HIS A 1 252 ? 1.238 5.140 -4.319 1.00 93.38 252 HIS A CA 1
ATOM 2010 C C . HIS A 1 252 ? 1.932 3.834 -4.697 1.00 93.38 252 HIS A C 1
ATOM 2012 O O . HIS A 1 252 ? 2.585 3.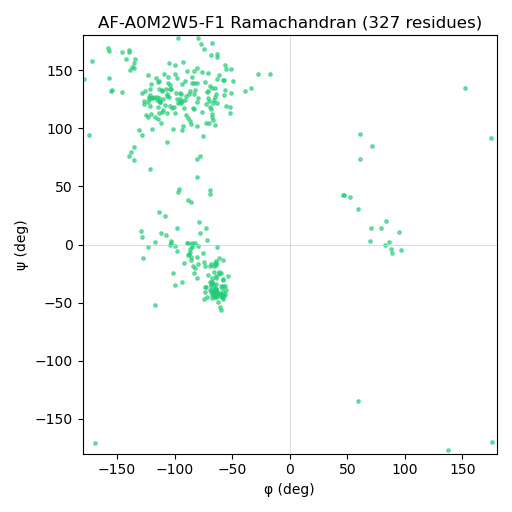201 -3.869 1.00 93.38 252 HIS A O 1
ATOM 2018 N N . CYS A 1 253 ? 1.803 3.436 -5.957 1.00 93.31 253 CYS A N 1
ATOM 2019 C CA . CYS A 1 253 ? 2.597 2.354 -6.522 1.00 93.31 253 CYS A CA 1
ATOM 2020 C C . CYS A 1 253 ? 3.947 2.900 -6.978 1.00 93.31 253 CYS A C 1
ATOM 2022 O O . CYS A 1 253 ? 3.994 3.739 -7.876 1.00 93.31 253 CYS A O 1
ATOM 2024 N N . ASP A 1 254 ? 5.040 2.439 -6.371 1.00 94.81 254 ASP A N 1
ATOM 2025 C CA . ASP A 1 254 ? 6.399 2.746 -6.829 1.00 94.81 254 ASP A CA 1
ATOM 2026 C C . ASP A 1 254 ? 6.718 1.863 -8.043 1.00 94.81 254 ASP A C 1
ATOM 2028 O O . ASP A 1 254 ? 7.376 0.828 -7.929 1.00 94.81 254 ASP A O 1
ATOM 2032 N N . ASN A 1 255 ? 6.157 2.225 -9.198 1.00 95.56 255 ASN A N 1
ATOM 2033 C CA . ASN A 1 255 ? 6.363 1.544 -10.473 1.00 95.56 255 ASN A CA 1
ATOM 2034 C C . ASN A 1 255 ? 7.508 2.189 -11.263 1.00 95.56 255 ASN A C 1
ATOM 2036 O O . ASN A 1 255 ? 7.824 3.362 -11.087 1.00 95.56 255 ASN A O 1
ATOM 2040 N N . ILE A 1 256 ? 8.118 1.436 -12.177 1.00 96.12 256 ILE A N 1
ATOM 2041 C CA . ILE A 1 256 ? 9.098 1.973 -13.120 1.00 96.12 256 ILE A CA 1
ATOM 2042 C C . ILE A 1 256 ? 8.376 2.935 -14.0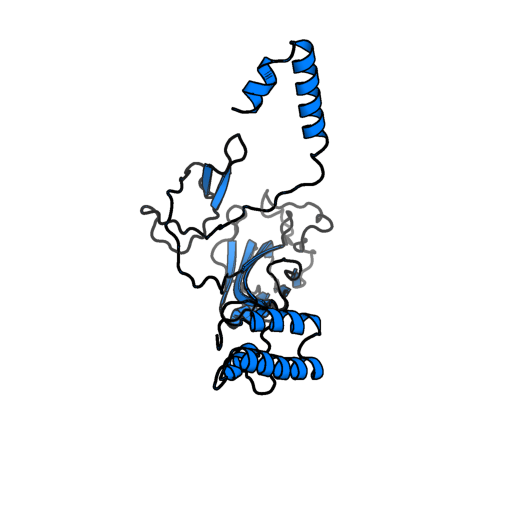67 1.00 96.12 256 ILE A C 1
ATOM 2044 O O . ILE A 1 256 ? 7.469 2.522 -14.797 1.00 96.12 256 ILE A O 1
ATOM 2048 N N . VAL A 1 257 ? 8.832 4.188 -14.105 1.00 95.31 257 VAL A N 1
ATOM 2049 C CA . VAL A 1 257 ? 8.350 5.211 -15.038 1.00 95.31 257 VAL A CA 1
ATOM 2050 C C . VAL A 1 257 ? 9.438 5.540 -16.062 1.00 95.31 257 VAL A C 1
ATOM 2052 O O . VAL A 1 257 ? 10.553 5.912 -15.710 1.00 95.31 257 VAL A O 1
ATOM 2055 N N . ILE A 1 258 ? 9.125 5.444 -17.357 1.00 95.75 258 ILE A N 1
ATOM 2056 C CA . ILE A 1 258 ? 10.051 5.813 -18.443 1.00 95.75 258 ILE A CA 1
ATOM 2057 C C . ILE A 1 258 ? 9.480 7.007 -19.194 1.00 95.75 258 ILE A C 1
ATOM 2059 O O . ILE A 1 258 ? 8.508 6.880 -19.933 1.00 95.75 258 ILE A O 1
ATOM 2063 N N . THR A 1 259 ? 10.083 8.185 -19.012 1.00 92.62 259 THR A N 1
ATOM 2064 C CA . THR A 1 259 ? 9.663 9.426 -19.696 1.00 92.62 259 THR A CA 1
ATOM 2065 C C . THR A 1 259 ? 8.160 9.720 -19.520 1.00 92.62 259 THR A C 1
ATOM 2067 O O . THR A 1 259 ? 7.473 10.117 -20.457 1.00 92.62 259 THR A O 1
ATOM 2070 N N . GLY A 1 260 ? 7.636 9.497 -18.311 1.00 90.69 260 GLY A N 1
ATOM 2071 C CA . GLY A 1 260 ? 6.220 9.696 -17.982 1.00 90.69 260 GLY A CA 1
ATOM 2072 C C . GLY A 1 260 ? 5.288 8.537 -18.355 1.00 90.69 260 GLY A C 1
ATOM 2073 O O . GLY A 1 260 ? 4.097 8.632 -18.087 1.00 90.69 260 GLY A O 1
ATOM 2074 N N . CYS A 1 261 ? 5.801 7.451 -18.939 1.00 94.88 261 CYS A N 1
ATOM 2075 C CA . CYS A 1 261 ? 5.056 6.207 -19.125 1.00 94.88 261 CYS A CA 1
ATOM 2076 C C . CYS A 1 261 ? 5.220 5.317 -17.886 1.00 94.88 261 CYS A C 1
ATOM 2078 O O . CYS A 1 261 ? 6.318 4.807 -17.653 1.00 94.88 261 CYS A O 1
ATOM 2080 N N . ASP A 1 262 ? 4.158 5.158 -17.090 1.00 94.62 262 ASP A N 1
ATOM 2081 C CA . ASP A 1 262 ? 4.101 4.162 -16.013 1.00 94.62 262 ASP A CA 1
ATOM 2082 C C . ASP A 1 262 ? 3.959 2.762 -16.625 1.00 94.62 262 ASP A C 1
ATOM 2084 O O . ASP A 1 262 ? 3.018 2.477 -17.366 1.00 94.62 262 ASP A O 1
ATOM 2088 N N . THR A 1 263 ? 4.919 1.891 -16.325 1.00 96.19 263 THR A N 1
ATOM 2089 C CA . THR A 1 263 ? 4.952 0.515 -16.835 1.00 96.19 263 THR A CA 1
ATOM 2090 C C . THR A 1 263 ? 4.026 -0.436 -16.073 1.00 96.19 263 THR A C 1
ATOM 2092 O O . THR A 1 263 ? 3.787 -1.548 -16.539 1.00 96.19 263 THR A O 1
ATOM 2095 N N . GLY A 1 264 ? 3.562 -0.063 -14.876 1.00 93.94 264 GLY A N 1
ATOM 2096 C CA . GLY A 1 264 ? 2.901 -0.969 -13.934 1.00 93.94 264 GLY A CA 1
ATOM 2097 C C . GLY A 1 264 ? 3.836 -2.008 -13.299 1.00 93.94 264 GLY A C 1
ATOM 2098 O O . GLY A 1 264 ? 3.374 -2.870 -12.553 1.00 93.94 264 GLY A O 1
ATOM 2099 N N . VAL A 1 265 ? 5.141 -1.960 -13.596 1.00 96.19 265 VAL A N 1
ATOM 2100 C CA . VAL A 1 265 ? 6.136 -2.902 -13.071 1.00 96.19 265 VAL A CA 1
ATOM 2101 C C . VAL A 1 265 ? 6.787 -2.327 -11.813 1.00 96.19 265 VAL A C 1
ATOM 2103 O O . VAL A 1 265 ? 7.303 -1.212 -11.881 1.00 96.19 265 VAL A O 1
ATOM 2106 N N . PRO A 1 266 ? 6.851 -3.070 -10.691 1.00 95.75 266 PRO A N 1
ATOM 2107 C CA . PRO A 1 266 ? 7.495 -2.617 -9.458 1.00 95.75 266 PRO A CA 1
ATOM 2108 C C . PRO A 1 266 ? 8.926 -2.087 -9.640 1.00 95.75 266 PRO A C 1
ATOM 2110 O O . PRO A 1 266 ? 9.797 -2.776 -10.176 1.00 95.75 266 PRO A O 1
ATOM 2113 N N . ASN A 1 267 ? 9.201 -0.902 -9.095 1.00 96.88 267 ASN A N 1
ATOM 2114 C CA . ASN A 1 267 ? 10.513 -0.259 -9.074 1.00 96.88 267 ASN A CA 1
ATOM 2115 C C . ASN A 1 267 ? 11.394 -0.826 -7.949 1.00 96.88 267 ASN A C 1
ATOM 2117 O O . ASN A 1 267 ? 11.613 -0.233 -6.885 1.00 96.88 267 ASN A O 1
ATOM 2121 N N . GLN A 1 268 ? 11.878 -2.045 -8.162 1.00 95.25 268 GLN A N 1
ATOM 2122 C CA . GLN A 1 268 ? 12.647 -2.772 -7.156 1.00 95.25 268 GLN A CA 1
ATOM 2123 C C . GLN A 1 268 ? 14.040 -2.158 -6.944 1.00 95.25 268 GLN A C 1
ATOM 2125 O O . GLN A 1 268 ? 14.674 -1.655 -7.873 1.00 95.25 268 GLN A O 1
ATOM 2130 N N . THR A 1 269 ? 14.545 -2.254 -5.712 1.00 95.12 269 THR A N 1
ATOM 2131 C CA . THR A 1 269 ? 15.943 -1.936 -5.394 1.00 95.12 269 THR A CA 1
ATOM 2132 C C . THR A 1 269 ? 16.838 -3.121 -5.766 1.00 95.12 269 THR A C 1
ATOM 2134 O O . THR A 1 269 ? 16.645 -4.236 -5.281 1.00 95.12 269 THR A O 1
ATOM 2137 N N . LEU A 1 270 ? 17.829 -2.881 -6.619 1.00 96.00 270 LEU A N 1
ATOM 2138 C CA . LEU A 1 270 ? 18.830 -3.848 -7.055 1.00 96.00 270 LEU A CA 1
ATOM 2139 C C . LEU A 1 270 ? 19.865 -4.129 -5.951 1.00 96.00 270 LEU A C 1
ATOM 2141 O O . LEU A 1 270 ? 19.963 -3.424 -4.946 1.00 96.00 270 LEU A O 1
ATOM 2145 N N . LEU A 1 271 ? 20.679 -5.174 -6.141 1.00 95.44 271 LEU A N 1
ATOM 2146 C CA . LEU A 1 271 ? 21.683 -5.620 -5.158 1.00 95.44 271 LEU A CA 1
ATOM 2147 C C . LEU A 1 271 ? 22.744 -4.563 -4.813 1.00 95.44 271 LEU A C 1
ATOM 2149 O O . LEU A 1 271 ? 23.354 -4.636 -3.748 1.00 95.44 271 LEU A O 1
ATOM 2153 N N . ASP A 1 272 ? 22.992 -3.613 -5.710 1.00 95.56 272 ASP A N 1
ATOM 2154 C CA . ASP A 1 272 ? 23.920 -2.500 -5.502 1.00 95.56 272 ASP A CA 1
ATOM 2155 C C . ASP A 1 272 ? 23.261 -1.272 -4.845 1.00 95.56 272 ASP A C 1
ATOM 2157 O O . ASP A 1 272 ? 23.936 -0.271 -4.605 1.00 95.56 272 ASP A O 1
ATOM 2161 N N . GLY A 1 273 ? 21.966 -1.358 -4.522 1.00 95.81 273 GLY A N 1
ATOM 2162 C CA . GLY A 1 273 ? 21.172 -0.290 -3.921 1.00 95.81 273 GLY A CA 1
ATOM 2163 C C . GLY A 1 273 ? 20.525 0.667 -4.924 1.00 95.81 273 GLY A C 1
ATOM 2164 O O . GLY A 1 273 ? 19.785 1.547 -4.493 1.00 95.81 273 GLY A O 1
ATOM 2165 N N . THR A 1 274 ? 20.775 0.519 -6.229 1.00 96.62 274 THR A N 1
ATOM 2166 C CA . THR A 1 274 ? 20.125 1.343 -7.263 1.00 96.62 274 THR A CA 1
ATOM 2167 C C . THR A 1 274 ? 18.688 0.890 -7.509 1.00 96.62 274 THR A C 1
ATOM 2169 O O . THR A 1 274 ? 18.377 -0.291 -7.360 1.00 96.62 274 THR A O 1
ATOM 2172 N N . LYS A 1 275 ? 17.787 1.806 -7.877 1.00 96.88 275 LYS A N 1
ATOM 2173 C CA . LYS A 1 275 ? 16.438 1.435 -8.325 1.00 96.88 275 LYS A CA 1
ATOM 2174 C C . LYS A 1 275 ? 16.462 0.996 -9.790 1.00 96.88 275 LYS A C 1
ATOM 2176 O O . LYS A 1 275 ? 17.311 1.434 -10.567 1.00 96.88 275 LYS A O 1
ATOM 2181 N N . MET A 1 276 ? 15.531 0.128 -10.183 1.00 98.06 276 MET A N 1
ATOM 2182 C CA . MET A 1 276 ? 15.388 -0.289 -11.584 1.00 98.06 276 MET A CA 1
ATOM 2183 C C . MET A 1 276 ? 15.176 0.909 -12.520 1.00 98.06 276 MET A C 1
ATOM 2185 O O . MET A 1 276 ? 15.806 0.986 -13.573 1.00 98.06 276 MET A O 1
ATOM 2189 N N . GLU A 1 277 ? 14.346 1.869 -12.119 1.00 97.38 277 GLU A N 1
ATOM 2190 C CA . GLU A 1 277 ? 14.147 3.113 -12.862 1.00 97.38 277 GLU A CA 1
ATOM 2191 C C . GLU A 1 277 ? 15.458 3.892 -13.044 1.00 97.38 277 GLU A C 1
ATOM 2193 O O . GLU A 1 277 ? 15.800 4.247 -14.172 1.00 97.38 277 GLU A O 1
ATOM 2198 N N . ASP A 1 278 ? 16.253 4.060 -11.979 1.00 97.06 278 ASP A N 1
ATOM 2199 C CA . ASP A 1 278 ? 17.562 4.727 -12.052 1.00 97.06 278 ASP A CA 1
ATOM 2200 C C . ASP A 1 278 ? 18.501 4.027 -13.043 1.00 97.06 278 ASP A C 1
ATOM 2202 O O . ASP A 1 278 ? 19.223 4.676 -13.805 1.00 97.06 278 ASP A O 1
ATOM 2206 N N . ALA A 1 279 ? 18.492 2.692 -13.054 1.00 97.94 279 ALA A N 1
ATOM 2207 C CA . ALA A 1 279 ? 19.305 1.903 -13.969 1.00 97.94 279 ALA A CA 1
ATOM 2208 C C . ALA A 1 279 ? 18.884 2.095 -15.437 1.00 97.94 279 ALA A C 1
ATOM 2210 O O . ALA A 1 279 ? 19.752 2.113 -16.309 1.00 97.94 279 ALA A O 1
ATOM 2211 N N . ILE A 1 280 ? 17.589 2.277 -15.720 1.00 97.56 280 ILE A N 1
ATOM 2212 C CA . ILE A 1 280 ? 17.090 2.608 -17.065 1.00 97.56 280 ILE A CA 1
ATOM 2213 C C . ILE A 1 280 ? 17.459 4.046 -17.437 1.00 97.56 280 ILE A C 1
ATOM 2215 O O . ILE A 1 280 ? 17.966 4.273 -18.536 1.00 97.56 280 ILE A O 1
ATOM 2219 N N . LEU A 1 281 ? 17.266 5.005 -16.529 1.00 95.25 281 LEU A N 1
ATOM 2220 C CA . LEU A 1 281 ? 17.626 6.410 -16.745 1.00 95.25 281 LEU A CA 1
ATOM 2221 C C . LEU A 1 281 ? 19.126 6.576 -17.018 1.00 95.25 281 LEU A C 1
ATOM 2223 O O . LEU A 1 281 ? 19.526 7.365 -17.870 1.00 95.25 281 LEU A O 1
ATOM 2227 N N . ALA A 1 282 ? 19.978 5.779 -16.372 1.00 96.69 282 ALA A N 1
ATOM 2228 C CA . ALA A 1 282 ? 21.415 5.784 -16.634 1.00 96.69 282 ALA A CA 1
ATOM 2229 C C . ALA A 1 282 ? 21.772 5.391 -18.082 1.00 96.69 282 ALA A C 1
ATOM 2231 O O . ALA A 1 282 ? 22.818 5.814 -18.581 1.00 96.69 282 ALA A O 1
ATOM 2232 N N . LEU A 1 283 ? 20.917 4.625 -18.774 1.00 96.62 283 LEU A N 1
ATOM 2233 C CA . LEU A 1 283 ? 21.115 4.263 -20.181 1.00 96.62 283 LEU A CA 1
ATOM 2234 C C . LEU A 1 283 ? 20.861 5.428 -21.139 1.00 96.62 283 LEU A C 1
ATOM 2236 O O . LEU A 1 283 ? 21.329 5.374 -22.270 1.00 96.62 283 LEU A O 1
ATOM 2240 N N . GLU A 1 284 ? 20.161 6.485 -20.717 1.00 95.06 284 GLU A N 1
ATOM 2241 C CA . GLU A 1 284 ? 19.998 7.702 -21.523 1.00 95.06 284 GLU A CA 1
ATOM 2242 C C . GLU A 1 284 ? 21.347 8.402 -21.766 1.00 95.06 284 GLU A C 1
ATOM 2244 O O . GLU A 1 284 ? 21.555 9.082 -22.774 1.00 95.06 284 GLU A O 1
ATOM 2249 N N . VAL A 1 285 ? 22.313 8.220 -20.864 1.00 93.25 285 VAL A N 1
ATOM 2250 C CA . VAL A 1 285 ? 23.616 8.866 -20.983 1.00 93.25 285 VAL A CA 1
ATOM 2251 C C . VAL A 1 285 ? 24.423 8.219 -22.111 1.00 93.25 285 VAL A C 1
ATOM 2253 O O . VAL A 1 285 ? 25.013 7.153 -21.958 1.00 93.25 285 VAL A O 1
ATOM 2256 N N . GLY A 1 286 ? 24.522 8.923 -23.238 1.00 86.75 286 GLY A N 1
ATOM 2257 C CA . GLY A 1 286 ? 25.407 8.553 -24.346 1.00 86.75 286 GLY A CA 1
ATOM 2258 C C . GLY A 1 286 ? 24.757 7.736 -25.461 1.00 86.75 286 GLY A C 1
ATOM 2259 O O . GLY A 1 286 ? 25.480 7.257 -26.334 1.00 86.75 286 GLY A O 1
ATOM 2260 N N . VAL A 1 287 ? 23.429 7.601 -25.478 1.00 95.25 287 VAL A N 1
ATOM 2261 C CA . VAL A 1 287 ? 22.715 7.063 -26.649 1.00 95.25 287 VAL A CA 1
ATOM 2262 C C . VAL A 1 287 ? 22.738 8.082 -27.788 1.00 95.25 287 VAL A C 1
ATOM 2264 O O . VAL A 1 287 ? 22.446 9.260 -27.592 1.00 95.25 287 VAL A O 1
ATOM 2267 N N . GLU A 1 288 ? 23.107 7.644 -28.993 1.00 95.06 288 GLU A N 1
ATOM 2268 C CA . GLU A 1 288 ? 23.182 8.533 -30.164 1.00 95.06 288 GLU A CA 1
ATOM 2269 C C . GLU A 1 288 ? 21.815 8.727 -30.829 1.00 95.06 288 GLU A C 1
ATOM 2271 O O . GLU A 1 288 ? 21.588 9.714 -31.529 1.00 95.06 288 GLU A O 1
ATOM 2276 N N . ASN A 1 289 ? 20.913 7.763 -30.643 1.00 96.88 289 ASN A N 1
ATOM 2277 C CA . ASN A 1 289 ? 19.572 7.753 -31.208 1.00 96.88 289 ASN A CA 1
ATOM 2278 C C . ASN A 1 289 ? 18.639 6.847 -30.386 1.00 96.88 289 ASN A C 1
ATOM 2280 O O . ASN A 1 289 ? 19.080 6.017 -29.590 1.00 96.88 289 ASN A O 1
ATOM 2284 N N . HIS A 1 290 ? 17.337 6.978 -30.628 1.00 97.00 290 HIS A N 1
ATOM 2285 C CA . HIS A 1 290 ? 16.286 6.217 -29.955 1.00 97.00 290 HIS A CA 1
ATOM 2286 C C . HIS A 1 290 ? 16.465 4.694 -30.076 1.00 97.00 290 HIS A C 1
ATOM 2288 O O . HIS A 1 290 ? 16.207 3.955 -29.130 1.00 97.00 290 HIS A O 1
ATOM 2294 N N . GLY A 1 291 ? 16.960 4.208 -31.219 1.00 97.62 291 GLY A N 1
ATOM 2295 C CA . GLY A 1 291 ? 17.217 2.782 -31.425 1.00 97.62 291 GLY A CA 1
ATOM 2296 C C . GLY A 1 291 ? 18.296 2.231 -30.491 1.00 97.62 291 GLY A C 1
ATOM 2297 O O . GLY A 1 291 ? 18.150 1.118 -29.984 1.00 97.62 291 GLY A O 1
ATOM 2298 N N . ASP A 1 292 ? 19.343 3.013 -30.221 1.00 97.44 292 ASP A N 1
ATOM 2299 C CA . ASP A 1 292 ? 20.394 2.637 -29.271 1.00 97.44 292 ASP A CA 1
ATOM 2300 C C . ASP A 1 292 ? 19.868 2.594 -27.834 1.00 97.44 292 ASP A C 1
ATOM 2302 O O . ASP A 1 292 ? 20.190 1.656 -27.104 1.00 97.44 292 ASP A O 1
ATOM 2306 N N . PHE A 1 293 ? 19.003 3.542 -27.457 1.00 97.75 293 PHE A N 1
ATOM 2307 C CA . PHE A 1 293 ? 18.317 3.521 -26.163 1.00 97.75 293 PHE A CA 1
ATOM 2308 C C . PHE A 1 293 ? 17.463 2.262 -25.998 1.00 97.75 293 PHE A C 1
ATOM 2310 O O . PHE A 1 293 ? 17.693 1.476 -25.080 1.00 97.75 293 PHE A O 1
ATOM 2317 N N . VAL A 1 294 ? 16.533 2.008 -26.925 1.00 97.94 294 VAL A N 1
ATOM 2318 C CA . VAL A 1 294 ? 15.638 0.840 -26.861 1.00 97.94 294 VAL A CA 1
ATOM 2319 C C . VAL A 1 294 ? 16.437 -0.467 -26.841 1.00 97.94 294 VAL A C 1
ATOM 2321 O O . VAL A 1 294 ? 16.093 -1.402 -26.113 1.00 97.94 294 VAL A O 1
ATOM 2324 N N . LYS A 1 295 ? 17.543 -0.543 -27.594 1.00 97.75 295 LYS A N 1
ATOM 2325 C CA . LYS A 1 295 ? 18.447 -1.697 -27.569 1.00 97.75 295 LYS A CA 1
ATOM 2326 C C . LYS A 1 295 ? 19.124 -1.867 -26.205 1.00 97.75 295 LYS A C 1
ATOM 2328 O O . LYS A 1 295 ? 19.155 -2.989 -25.701 1.00 97.75 295 LYS A O 1
ATOM 2333 N N . ALA A 1 296 ? 19.636 -0.793 -25.608 1.00 97.94 296 ALA A N 1
ATOM 2334 C CA . ALA A 1 296 ? 20.257 -0.837 -24.287 1.00 97.94 296 ALA A CA 1
ATOM 2335 C C . ALA A 1 296 ? 19.251 -1.272 -23.206 1.00 97.94 296 ALA A C 1
ATOM 2337 O O . ALA A 1 296 ? 19.554 -2.174 -22.423 1.00 97.94 296 ALA A O 1
ATOM 2338 N N . VAL A 1 297 ? 18.027 -0.722 -23.223 1.00 98.00 297 VAL A N 1
ATOM 2339 C CA . VAL A 1 297 ? 16.944 -1.156 -22.322 1.00 98.00 297 VAL A CA 1
ATOM 2340 C C . VAL A 1 297 ? 16.643 -2.639 -22.536 1.00 98.00 297 VAL A C 1
ATOM 2342 O O . VAL A 1 297 ? 16.582 -3.395 -21.571 1.00 98.00 297 VAL A O 1
ATOM 2345 N N . THR A 1 298 ? 16.545 -3.090 -23.792 1.00 98.38 298 THR A N 1
ATOM 2346 C CA . THR A 1 298 ? 16.308 -4.504 -24.128 1.00 98.38 298 THR A CA 1
ATOM 2347 C C . THR A 1 298 ? 17.372 -5.425 -23.524 1.00 98.38 298 THR A C 1
ATOM 2349 O O . THR A 1 298 ? 17.047 -6.497 -23.008 1.00 98.38 298 THR A O 1
ATOM 2352 N N . GLU A 1 299 ? 18.651 -5.053 -23.613 1.00 98.19 299 GLU A N 1
ATOM 2353 C CA . GLU A 1 299 ? 19.756 -5.823 -23.033 1.00 98.19 299 GLU A CA 1
ATOM 2354 C C . GLU A 1 299 ? 19.647 -5.884 -21.502 1.00 98.19 299 GLU A C 1
ATOM 2356 O O . GLU A 1 299 ? 19.734 -6.978 -20.933 1.00 98.19 299 GLU A O 1
ATOM 2361 N N . LEU A 1 300 ? 19.362 -4.748 -20.857 1.00 98.25 300 LEU A N 1
ATOM 2362 C CA . LEU A 1 300 ? 19.193 -4.637 -19.407 1.00 98.25 300 LEU A CA 1
ATOM 2363 C C . LEU A 1 300 ? 18.041 -5.511 -18.887 1.00 98.25 300 LEU A C 1
ATOM 2365 O O . LEU A 1 300 ? 18.247 -6.374 -18.034 1.00 98.25 300 LEU A O 1
ATOM 2369 N N . ILE A 1 301 ? 16.838 -5.374 -19.447 1.00 98.38 301 ILE A N 1
ATOM 2370 C CA . ILE A 1 301 ? 15.662 -6.117 -18.965 1.00 98.38 301 ILE A CA 1
ATOM 2371 C C . ILE A 1 301 ? 15.734 -7.615 -19.293 1.00 98.38 301 ILE A C 1
ATOM 2373 O O . ILE A 1 301 ? 15.165 -8.442 -18.583 1.00 98.38 301 ILE A O 1
ATOM 2377 N N . ASN A 1 302 ? 16.451 -8.012 -20.355 1.00 98.44 302 ASN A N 1
ATOM 2378 C CA . ASN A 1 302 ? 16.732 -9.427 -20.612 1.00 98.44 302 ASN A CA 1
ATOM 2379 C C . ASN A 1 302 ? 17.615 -10.021 -19.513 1.00 98.44 302 ASN A C 1
ATOM 2381 O O . ASN A 1 302 ? 17.422 -11.181 -19.141 1.00 98.44 302 ASN A O 1
ATOM 2385 N N . GLN A 1 303 ? 18.571 -9.238 -19.006 1.00 98.19 303 GLN A N 1
ATOM 2386 C CA . GLN A 1 303 ? 19.396 -9.640 -17.877 1.00 98.19 303 GLN A CA 1
ATOM 2387 C C . GLN A 1 303 ? 18.550 -9.733 -16.599 1.00 98.19 303 GLN A C 1
ATOM 2389 O O . GLN A 1 303 ? 18.575 -10.779 -15.957 1.00 98.19 303 GLN A O 1
ATOM 2394 N N . TRP A 1 304 ? 17.699 -8.745 -16.300 1.00 98.25 304 TRP A N 1
ATOM 2395 C CA . TRP A 1 304 ? 16.767 -8.815 -15.161 1.00 98.25 304 TRP A CA 1
ATOM 2396 C C . TRP A 1 304 ? 15.821 -10.014 -15.225 1.00 98.25 304 TRP A C 1
ATOM 2398 O O . TRP A 1 304 ? 15.659 -10.727 -14.237 1.00 98.25 304 TRP A O 1
ATOM 2408 N N . LYS A 1 305 ? 15.253 -10.305 -16.401 1.00 98.31 305 LYS A N 1
ATOM 2409 C CA . LYS A 1 305 ? 14.422 -11.496 -16.610 1.00 98.31 305 LYS A CA 1
ATOM 2410 C C . LYS A 1 305 ? 15.204 -12.787 -16.363 1.00 98.31 305 LYS A C 1
ATOM 2412 O O . LYS A 1 305 ? 14.689 -13.719 -15.754 1.00 98.31 305 LYS A O 1
ATOM 2417 N N . LYS A 1 306 ? 16.449 -12.864 -16.841 1.00 98.00 306 LYS A N 1
ATOM 2418 C CA . LYS A 1 306 ? 17.330 -14.024 -16.628 1.00 98.00 306 LYS A CA 1
ATOM 2419 C C . LYS A 1 306 ? 17.672 -14.221 -15.148 1.00 98.00 306 LYS A C 1
ATOM 2421 O O . LYS A 1 306 ? 17.786 -15.365 -14.708 1.00 98.00 306 LYS A O 1
ATOM 2426 N N . ASP A 1 307 ? 17.799 -13.128 -14.406 1.00 97.38 307 ASP A N 1
ATOM 2427 C CA . ASP A 1 307 ? 18.057 -13.124 -12.965 1.00 97.38 307 ASP A CA 1
ATOM 2428 C C . ASP A 1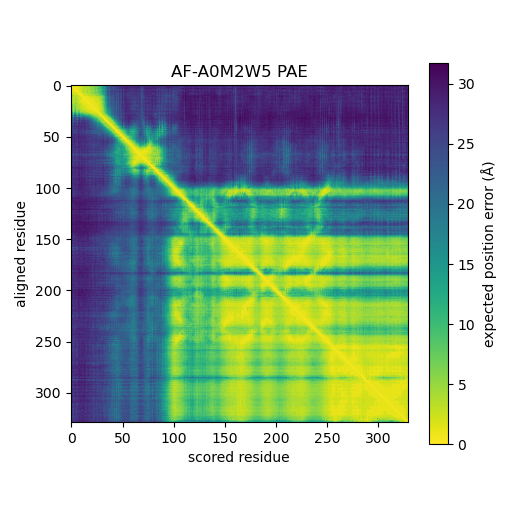 307 ? 16.775 -13.318 -12.129 1.00 97.38 307 ASP A C 1
ATOM 2430 O O . ASP A 1 307 ? 16.848 -13.395 -10.906 1.00 97.38 307 ASP A O 1
ATOM 2434 N N . ASN A 1 308 ? 15.615 -13.487 -12.780 1.00 97.12 308 ASN A N 1
ATOM 2435 C CA . ASN A 1 308 ? 14.279 -13.594 -12.176 1.00 97.12 308 ASN A CA 1
ATOM 2436 C C . ASN A 1 308 ? 13.877 -12.368 -11.340 1.00 97.12 308 ASN A C 1
ATOM 2438 O O . ASN A 1 308 ? 13.130 -12.501 -10.376 1.00 97.12 308 ASN A O 1
ATOM 2442 N N . LEU A 1 309 ? 14.371 -11.184 -11.707 1.00 96.62 309 LEU A N 1
ATOM 2443 C CA . LEU A 1 309 ? 13.950 -9.918 -11.105 1.00 96.62 309 LEU A CA 1
ATOM 2444 C C . LEU A 1 309 ? 12.625 -9.416 -11.695 1.00 96.62 309 LEU A C 1
ATOM 2446 O O . LEU A 1 309 ? 11.870 -8.738 -11.009 1.00 96.62 309 LEU A O 1
ATOM 2450 N N . ILE A 1 310 ? 12.352 -9.764 -12.956 1.00 97.56 310 ILE A N 1
ATOM 2451 C CA . ILE A 1 310 ? 11.086 -9.500 -13.649 1.00 97.56 310 ILE A CA 1
ATOM 2452 C C . ILE A 1 310 ? 10.634 -10.743 -14.424 1.00 97.56 310 ILE A C 1
ATOM 2454 O O . ILE A 1 310 ? 11.437 -11.593 -14.827 1.00 97.56 310 ILE A O 1
ATOM 2458 N N . SER A 1 311 ? 9.339 -10.832 -14.675 1.00 97.75 311 SER A N 1
ATOM 2459 C CA . SER A 1 311 ? 8.684 -11.834 -15.504 1.00 97.75 311 SER A CA 1
ATOM 2460 C C . SER A 1 311 ? 8.813 -11.526 -17.002 1.00 97.75 311 SER A C 1
ATOM 2462 O O . SER A 1 311 ? 9.412 -10.543 -17.444 1.00 97.75 311 SER A O 1
ATOM 2464 N N . GLY A 1 312 ? 8.278 -12.423 -17.836 1.00 97.88 312 GLY A N 1
ATOM 2465 C CA . GLY A 1 312 ? 8.199 -12.186 -19.277 1.00 97.88 312 GLY A CA 1
ATOM 2466 C C . GLY A 1 312 ? 7.218 -11.081 -19.664 1.00 97.88 312 GLY A C 1
ATOM 2467 O O . GLY A 1 312 ? 7.504 -10.375 -20.619 1.00 97.88 312 GLY A O 1
ATOM 2468 N N . GLU A 1 313 ? 6.121 -10.948 -18.923 1.00 97.75 313 GLU A N 1
ATOM 2469 C CA . GLU A 1 313 ? 5.063 -9.959 -19.147 1.00 97.75 313 GLU A CA 1
ATOM 2470 C C . GLU A 1 313 ? 5.520 -8.563 -18.715 1.00 97.75 313 GLU A C 1
ATOM 2472 O O . GLU A 1 313 ? 5.477 -7.630 -19.508 1.00 97.75 313 GLU A O 1
ATOM 2477 N N . GLU A 1 314 ? 6.111 -8.441 -17.522 1.00 97.94 314 GLU A N 1
ATOM 2478 C CA . GLU A 1 314 ? 6.705 -7.181 -17.044 1.00 97.94 314 GLU A CA 1
ATOM 2479 C C . GLU A 1 314 ? 7.787 -6.659 -17.998 1.00 97.94 314 GLU A C 1
ATOM 2481 O O . GLU A 1 314 ? 7.905 -5.461 -18.239 1.00 97.94 314 GLU A O 1
ATOM 2486 N N . LYS A 1 315 ? 8.557 -7.564 -18.613 1.00 98.25 315 LYS A N 1
ATOM 2487 C CA . LYS A 1 315 ? 9.516 -7.191 -19.656 1.00 98.25 315 LYS A CA 1
ATOM 2488 C C . LYS A 1 315 ? 8.829 -6.513 -20.852 1.00 98.25 315 LYS A C 1
ATOM 2490 O O . LYS A 1 315 ? 9.388 -5.566 -21.398 1.00 98.25 315 LYS A O 1
ATOM 2495 N N . GLU A 1 316 ? 7.689 -7.029 -21.306 1.00 98.31 316 GLU A N 1
ATOM 2496 C CA . GLU A 1 316 ? 6.950 -6.462 -22.444 1.00 98.31 316 GLU A CA 1
ATOM 2497 C C . GLU A 1 316 ? 6.396 -5.077 -22.089 1.00 98.31 316 GLU A C 1
ATOM 2499 O O . GLU A 1 316 ? 6.624 -4.139 -22.847 1.00 98.31 316 GLU A O 1
ATOM 2504 N N . LEU A 1 317 ? 5.840 -4.909 -20.885 1.00 97.94 317 LEU A N 1
ATOM 2505 C CA . LEU A 1 317 ? 5.364 -3.612 -20.384 1.00 97.94 317 LEU A CA 1
ATOM 2506 C C . LEU A 1 317 ? 6.473 -2.546 -20.340 1.00 97.94 317 LEU A C 1
ATOM 2508 O O . LEU A 1 317 ? 6.289 -1.422 -20.806 1.00 97.94 317 LEU A O 1
ATOM 2512 N N . ILE A 1 318 ? 7.663 -2.907 -19.843 1.00 98.38 318 ILE A N 1
ATOM 2513 C CA . ILE A 1 318 ? 8.819 -1.997 -19.841 1.00 98.38 318 ILE A CA 1
ATOM 2514 C C . ILE A 1 318 ? 9.243 -1.639 -21.275 1.00 98.38 318 ILE A C 1
ATOM 2516 O O . ILE A 1 318 ? 9.584 -0.487 -21.554 1.00 98.38 318 ILE A O 1
ATOM 2520 N N . MET A 1 319 ? 9.234 -2.612 -22.194 1.00 98.44 319 MET A N 1
ATOM 2521 C CA . MET A 1 319 ? 9.608 -2.385 -23.594 1.00 98.44 319 MET A CA 1
ATOM 2522 C C . MET A 1 319 ? 8.647 -1.461 -24.325 1.00 98.44 319 MET A C 1
ATOM 2524 O O . MET A 1 319 ? 9.112 -0.645 -25.120 1.00 98.44 319 MET A O 1
ATOM 2528 N N . ASP A 1 320 ? 7.349 -1.588 -24.069 1.00 98.12 320 ASP A N 1
ATOM 2529 C CA . ASP A 1 320 ? 6.332 -0.747 -24.690 1.00 98.12 320 ASP A CA 1
ATOM 2530 C C . ASP A 1 320 ? 6.558 0.722 -24.298 1.00 98.12 320 ASP A C 1
ATOM 2532 O O . ASP A 1 320 ? 6.735 1.575 -25.173 1.00 98.12 320 ASP A O 1
ATOM 2536 N N . CYS A 1 321 ? 6.733 1.007 -23.000 1.00 97.94 321 CYS A N 1
ATOM 2537 C CA . CYS A 1 321 ? 7.086 2.352 -22.534 1.00 97.94 321 CYS A CA 1
ATOM 2538 C C . CYS A 1 321 ? 8.425 2.854 -23.104 1.00 97.94 321 CYS A C 1
ATOM 2540 O O . CYS A 1 321 ? 8.542 4.012 -23.515 1.00 97.94 321 CYS A O 1
ATOM 2542 N N . ALA A 1 322 ? 9.451 1.999 -23.166 1.00 97.69 322 ALA A N 1
ATOM 2543 C CA . ALA A 1 322 ? 10.743 2.380 -23.733 1.00 97.69 322 ALA A CA 1
ATOM 2544 C C . ALA A 1 322 ? 10.649 2.715 -25.233 1.00 97.69 322 ALA A C 1
ATOM 2546 O O . ALA A 1 322 ? 11.288 3.672 -25.681 1.00 97.69 322 ALA A O 1
ATOM 2547 N N . GLY A 1 323 ? 9.852 1.966 -26.001 1.00 97.31 323 GLY A N 1
ATOM 2548 C CA . GLY A 1 323 ? 9.632 2.192 -27.433 1.00 97.31 323 GLY A CA 1
ATOM 2549 C C . GLY A 1 323 ? 8.842 3.466 -27.738 1.00 97.31 323 GLY A C 1
ATOM 2550 O O . GLY A 1 323 ? 9.110 4.143 -28.732 1.00 97.31 323 GLY A O 1
ATOM 2551 N N . ASP A 1 324 ? 7.920 3.849 -26.858 1.00 96.62 324 ASP A N 1
ATOM 2552 C CA . ASP A 1 324 ? 7.147 5.082 -27.019 1.00 96.62 324 ASP A CA 1
ATOM 2553 C C . ASP A 1 324 ? 7.872 6.330 -26.493 1.00 96.62 324 ASP A C 1
ATOM 2555 O O . ASP A 1 324 ? 7.578 7.449 -26.938 1.00 96.62 324 ASP A O 1
ATOM 2559 N N . SER A 1 325 ? 8.893 6.154 -25.647 1.00 95.56 325 SER A N 1
ATOM 2560 C CA . SER A 1 325 ? 9.689 7.241 -25.062 1.00 95.56 325 SER A CA 1
ATOM 2561 C C . SER A 1 325 ? 10.226 8.246 -26.093 1.00 95.56 325 SER A C 1
ATOM 2563 O O . SER A 1 325 ? 10.487 7.925 -27.258 1.00 95.56 325 SER A O 1
ATOM 2565 N N . SER A 1 326 ? 10.423 9.500 -25.680 1.00 94.25 326 SER A N 1
ATOM 2566 C CA . SER A 1 326 ? 11.024 10.539 -26.531 1.00 94.25 326 SER A CA 1
ATOM 2567 C C . SER A 1 326 ? 12.555 10.544 -26.525 1.00 94.25 326 SER A C 1
ATOM 2569 O O . SER A 1 326 ? 13.162 11.392 -27.179 1.00 94.25 326 SER A O 1
ATOM 2571 N N . ILE A 1 327 ? 13.188 9.625 -25.794 1.00 92.81 327 ILE A N 1
ATOM 2572 C CA . ILE A 1 327 ? 14.641 9.585 -25.626 1.00 92.81 327 ILE A CA 1
ATOM 2573 C C . ILE A 1 327 ? 15.308 9.266 -26.969 1.00 92.81 327 ILE A C 1
ATOM 2575 O O . ILE A 1 327 ? 14.995 8.262 -27.612 1.00 92.81 327 ILE A O 1
ATOM 2579 N N . GLY A 1 328 ? 16.231 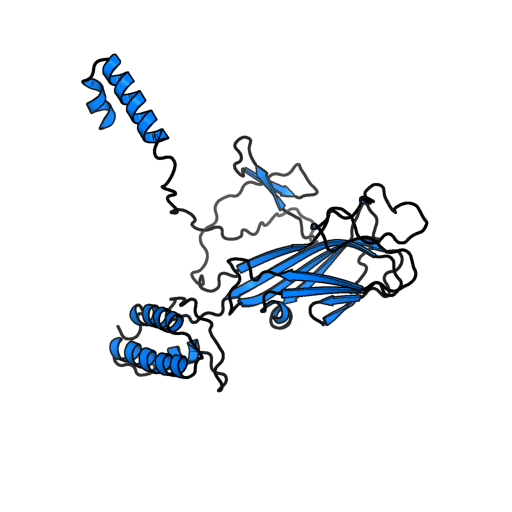10.134 -27.399 1.00 86.31 328 GLY A N 1
ATOM 2580 C CA . GLY A 1 328 ? 17.017 9.967 -28.627 1.00 86.31 328 GLY A CA 1
ATOM 2581 C C . GLY A 1 328 ? 16.245 10.126 -29.948 1.00 86.31 328 GLY A C 1
ATOM 2582 O O . GLY A 1 328 ? 16.759 9.695 -30.984 1.00 86.31 328 GLY A O 1
ATOM 2583 N N . LYS A 1 329 ? 15.025 10.681 -29.930 1.00 89.00 329 LYS A N 1
ATOM 2584 C CA . LYS A 1 329 ? 14.264 11.039 -31.144 1.00 89.00 329 LYS A CA 1
ATOM 2585 C C . LYS A 1 329 ? 14.752 12.363 -31.736 1.00 89.00 329 LYS A C 1
ATOM 2587 O O . LYS A 1 329 ? 14.925 12.412 -32.974 1.00 89.00 329 LYS A O 1
#

Sequence (329 aa):
MLIDFIMKKFNFYTKIFMLISIIFILSCTQDEIRDDSVTDELEGIYLKNPQLPEDPNILVEILPHFDKNGSIDGYYYYDQPFQIFSLEKIEAIDSDLNKISATITSLVGDRDNFGYGGTAGPPCKYYNLSTPEDNVGNFDRLIRGSVDLEKTWVHDFRADPLFCSAFVAEEVTIGIREYFNDDVQTITIEIDGEEMNFVQNGISRCQYPIIQTFKFVGESASFANDGLINISVKENGEEVALDYSLVTVKGHCDNIVITGCDTGVPNQTLLDGTKMEDAILALEVGVENHGDFVKAVTELINQWKKDNLISGEEKELIMDCAGDSSIGK

Radius of gyration: 28.73 Å; Cα contacts (8 Å, |Δi|>4): 503; chains: 1; bounding box: 76×47×83 Å

Organism: Christiangramia forsetii (strain DSM 17595 / CGMCC 1.15422 / KT0803) (NCBI:txid411154)